Protein AF-A0A453FTA5-F1 (afdb_monomer_lite)

Foldseek 3Di:
DDDDDDDDDDDDDDDDDDDDDDDDDDDDDDDDDDDDDDDDDDDDDDDDDDDDDDDDDDDDDDDDDDDDDDDPPPVPPPDPPPPDPPDDPDVVNLVVCLVPPPNNVVSSCVVCVCVVCVPPDDDADDDLADQVVLPQADPQLNDDADFPDWDDADQKIWTAGPQQWIWIAGNVVRDTPDIPPPHNQKHWDDWDQDPVQQWIKTWIAGVVVVSPDIDIDIGHDD

Sequence (222 aa):
KPPNNLGFQDSHSVIPRGAPPPARLNPNPLPPSPPARCPPAPRRDATPRRRRGARTGGGGGWIEMEARPRPSGVRRVTAKKRPRPDASSNSARKLQRREIAAFPERTFAASTTRERFRNIQLQEEFDTYDPKENSSLLPYLRKRSEIIEIVGARDIIFALSQLGVCAAFSRVTNQRICFLNGSPDEVIRSLFYNKNNDSLITVSVYGSENFSALRCRTTRIE

Secondary structure (DSSP, 8-state):
--------------PPP-PPPPP-PPP-PPPPPPPPPPPPPPPPPPPPP-PPP--------------PPPP----------PPP--TT--HHHHHHHHHH-SSHHHHHHHHHHHHHTTT-----------TTGGGSS-TTTTS---EEEEEEETTEEEEEETTS-EEEEETTT-SEEEE--SSTTEEEEEEEEETTTTEEEEEEEEGGGTT-SEEEEEEE--

Structure (mmCIF, N/CA/C/O backbone):
data_AF-A0A453FTA5-F1
#
_entry.id   AF-A0A453FTA5-F1
#
loop_
_atom_site.group_PDB
_atom_site.id
_atom_site.type_symbol
_atom_site.label_atom_id
_atom_site.label_alt_id
_atom_site.label_comp_id
_atom_site.label_asym_id
_atom_site.label_entity_id
_atom_site.label_seq_id
_atom_site.pdbx_PDB_ins_code
_atom_site.Cartn_x
_atom_site.Cartn_y
_atom_site.Cartn_z
_atom_site.occupancy
_atom_site.B_iso_or_equiv
_atom_site.auth_seq_id
_atom_site.auth_comp_id
_atom_site.auth_asym_id
_atom_site.auth_atom_id
_atom_site.pdbx_PDB_model_num
ATOM 1 N N . LYS A 1 1 ? 31.820 -42.405 67.550 1.00 31.56 1 LYS A N 1
ATOM 2 C CA . LYS A 1 1 ? 33.221 -42.756 67.199 1.00 31.56 1 LYS A CA 1
ATOM 3 C C . LYS A 1 1 ? 33.349 -42.700 65.680 1.00 31.56 1 LYS A C 1
ATOM 5 O O . LYS A 1 1 ? 32.583 -43.423 65.062 1.00 31.56 1 LYS A O 1
ATOM 10 N N . PRO A 1 2 ? 34.319 -41.992 65.088 1.00 53.00 2 PRO A N 1
ATOM 11 C CA . PRO A 1 2 ? 35.040 -40.800 65.532 1.00 53.00 2 PRO A CA 1
ATOM 12 C C . PRO A 1 2 ? 34.836 -39.691 64.434 1.00 53.00 2 PRO A C 1
ATOM 14 O O . PRO A 1 2 ? 33.751 -39.703 63.853 1.00 53.00 2 PRO A O 1
ATOM 17 N N . PRO A 1 3 ? 35.710 -38.682 64.214 1.00 58.84 3 PRO A N 1
ATOM 18 C CA . PRO A 1 3 ? 35.280 -37.282 64.161 1.00 58.84 3 PRO A CA 1
ATOM 19 C C . PRO A 1 3 ? 35.845 -36.499 62.947 1.00 58.84 3 PRO A C 1
ATOM 21 O O . PRO A 1 3 ? 36.438 -37.072 62.041 1.00 58.84 3 PRO A O 1
ATOM 24 N N . ASN A 1 4 ? 35.629 -35.181 62.968 1.00 42.34 4 ASN A N 1
ATOM 25 C CA . ASN A 1 4 ? 36.544 -34.088 62.616 1.00 42.34 4 ASN A CA 1
ATOM 26 C C . ASN A 1 4 ? 37.784 -34.372 61.736 1.00 42.34 4 ASN A C 1
ATOM 28 O O . ASN A 1 4 ? 38.599 -35.235 62.048 1.00 42.34 4 ASN A O 1
ATOM 32 N N . ASN A 1 5 ? 38.041 -33.408 60.842 1.00 42.00 5 ASN A N 1
ATOM 33 C CA . ASN A 1 5 ? 39.153 -32.440 60.915 1.00 42.00 5 ASN A CA 1
ATOM 34 C C . ASN A 1 5 ? 40.075 -32.343 59.683 1.00 42.00 5 ASN A C 1
ATOM 36 O O . ASN A 1 5 ? 40.633 -33.329 59.223 1.00 42.00 5 ASN A O 1
ATOM 40 N N . LEU A 1 6 ? 40.355 -31.070 59.362 1.00 40.53 6 LEU A N 1
ATOM 41 C CA . LEU A 1 6 ? 41.651 -30.488 58.973 1.00 40.53 6 LEU A CA 1
ATOM 42 C C . LEU A 1 6 ? 42.167 -30.650 57.533 1.00 40.53 6 LEU A C 1
ATOM 44 O O . LEU A 1 6 ? 42.241 -31.737 56.977 1.00 40.53 6 LEU A O 1
ATOM 48 N N . GLY A 1 7 ? 42.660 -29.519 57.011 1.00 35.81 7 GLY A N 1
ATOM 49 C CA . GLY A 1 7 ? 43.585 -29.432 55.875 1.00 35.81 7 GLY A CA 1
ATOM 50 C C . GLY A 1 7 ? 43.391 -28.147 55.062 1.00 35.81 7 GLY A C 1
ATOM 51 O O . GLY A 1 7 ? 42.583 -28.155 54.148 1.00 35.81 7 GLY A O 1
ATOM 52 N N . PHE A 1 8 ? 43.929 -27.004 55.518 1.00 39.69 8 PHE A N 1
ATOM 53 C CA . PHE A 1 8 ? 45.107 -26.306 54.934 1.00 39.69 8 PHE A CA 1
ATOM 54 C C . PHE A 1 8 ? 44.809 -25.592 53.586 1.00 39.69 8 PHE A C 1
ATOM 56 O O . PHE A 1 8 ? 44.408 -26.241 52.630 1.00 39.69 8 PHE A O 1
ATOM 63 N N . GLN A 1 9 ? 44.798 -24.246 53.484 1.00 39.62 9 GLN A N 1
ATOM 64 C CA . GLN A 1 9 ? 45.962 -23.323 53.355 1.00 39.62 9 GLN A CA 1
ATOM 65 C C . GLN A 1 9 ? 46.990 -23.856 52.323 1.00 39.62 9 GLN A C 1
ATOM 67 O O . GLN A 1 9 ? 47.456 -24.974 52.474 1.00 39.62 9 GLN A O 1
ATOM 72 N N . ASP A 1 10 ? 47.363 -23.198 51.219 1.00 36.88 10 ASP A N 1
ATOM 73 C CA . ASP A 1 10 ? 47.608 -21.772 51.010 1.00 36.88 10 ASP A CA 1
ATOM 74 C C . ASP A 1 10 ? 47.605 -21.348 49.527 1.00 36.88 10 ASP A C 1
ATOM 76 O O . ASP A 1 10 ? 47.784 -22.125 48.591 1.00 36.88 10 ASP A O 1
ATOM 80 N N . SER A 1 11 ? 47.453 -20.036 49.383 1.00 45.84 11 SER A N 1
ATOM 81 C CA . SER A 1 11 ? 47.756 -19.145 48.265 1.00 45.84 11 SER A CA 1
ATOM 82 C C . SER A 1 11 ? 49.067 -19.394 47.510 1.00 45.84 11 SER A C 1
ATOM 84 O O . SER A 1 11 ? 50.113 -19.469 48.138 1.00 45.84 11 SER A O 1
ATOM 86 N N . HIS A 1 12 ? 49.035 -19.268 46.176 1.00 41.69 12 HIS A N 1
ATOM 87 C CA . HIS A 1 12 ? 50.057 -18.531 45.419 1.00 41.69 12 HIS A CA 1
ATOM 88 C C . HIS A 1 12 ? 49.464 -17.910 44.146 1.00 41.69 12 HIS A C 1
ATOM 90 O O . HIS A 1 12 ? 48.909 -18.578 43.277 1.00 41.69 12 HIS A O 1
ATOM 96 N N . SER A 1 13 ? 49.597 -16.590 44.069 1.00 40.88 13 SER A N 1
ATOM 97 C CA . SER A 1 13 ? 49.315 -15.726 42.933 1.00 40.88 13 SER A CA 1
ATOM 98 C C . SER A 1 13 ? 50.386 -15.882 41.849 1.00 40.88 13 SER A C 1
ATOM 100 O O . SER A 1 13 ? 51.580 -15.775 42.118 1.00 40.88 13 SER A O 1
ATOM 102 N N . VAL A 1 14 ? 49.958 -16.067 40.598 1.00 48.03 14 VAL A N 1
ATOM 103 C CA . VAL A 1 14 ? 50.817 -15.929 39.415 1.00 48.03 14 VAL A CA 1
ATOM 104 C C . VAL A 1 14 ? 50.166 -14.933 38.461 1.00 48.03 14 VAL A C 1
ATOM 106 O O . VAL A 1 14 ? 49.062 -15.137 37.964 1.00 48.03 14 VAL A O 1
ATOM 109 N N . ILE A 1 15 ? 50.873 -13.826 38.253 1.00 50.88 15 ILE A N 1
ATOM 110 C CA . ILE A 1 15 ? 50.557 -12.727 37.339 1.00 50.88 15 ILE A CA 1
ATOM 111 C C . ILE A 1 15 ? 50.928 -13.158 35.909 1.00 50.88 15 ILE A C 1
ATOM 113 O O . ILE A 1 15 ? 52.103 -13.460 35.679 1.00 50.88 15 ILE A O 1
ATOM 117 N N . PRO A 1 16 ? 50.022 -13.123 34.915 1.00 54.31 16 PRO A N 1
ATOM 118 C CA . PRO A 1 16 ? 50.420 -13.183 33.518 1.00 54.31 16 PRO A CA 1
ATOM 119 C C . PRO A 1 16 ? 50.773 -11.785 32.996 1.00 54.31 16 PRO A C 1
ATOM 121 O O . PRO A 1 16 ? 50.033 -10.813 33.151 1.00 54.31 16 PRO A O 1
ATOM 124 N N . ARG A 1 17 ? 51.946 -11.711 32.370 1.00 46.31 17 ARG A N 1
ATOM 125 C CA . ARG A 1 17 ? 52.522 -10.539 31.709 1.00 46.31 17 ARG A CA 1
ATOM 126 C C . ARG A 1 17 ? 51.803 -10.225 30.390 1.00 46.31 17 ARG A C 1
ATOM 128 O O . ARG A 1 17 ? 51.553 -11.128 29.604 1.00 46.31 17 ARG A O 1
ATOM 135 N N . GLY A 1 18 ? 51.650 -8.928 30.109 1.00 40.22 18 GLY A N 1
ATOM 136 C CA . GLY A 1 18 ? 51.836 -8.357 28.768 1.00 40.22 18 GLY A CA 1
ATOM 137 C C . GLY A 1 18 ? 50.639 -8.374 27.815 1.00 40.22 18 GLY A C 1
ATOM 138 O O . GLY A 1 18 ? 50.582 -9.202 26.913 1.00 40.22 18 GLY A O 1
ATOM 139 N N . ALA A 1 19 ? 49.755 -7.381 27.930 1.00 51.56 19 ALA A N 1
ATOM 140 C CA . ALA A 1 19 ? 48.874 -6.973 26.833 1.00 51.56 19 ALA A CA 1
ATOM 141 C C . ALA A 1 19 ? 49.579 -5.909 25.956 1.00 51.56 19 ALA A C 1
ATOM 143 O O . ALA A 1 19 ? 50.220 -5.011 26.512 1.00 51.56 19 ALA A O 1
ATOM 144 N N . PRO A 1 20 ? 49.492 -5.974 24.613 1.00 64.31 20 PRO A N 1
ATOM 145 C CA . PRO A 1 20 ? 50.058 -4.957 23.727 1.00 64.31 20 PRO A CA 1
ATOM 146 C C . PRO A 1 20 ? 49.218 -3.660 23.737 1.00 64.31 20 PRO A C 1
ATOM 148 O O . PRO A 1 20 ? 48.011 -3.712 23.986 1.00 64.31 20 PRO A O 1
ATOM 151 N N . PRO A 1 21 ? 49.824 -2.485 23.470 1.00 62.97 21 PRO A N 1
ATOM 152 C CA . PRO A 1 21 ? 49.125 -1.202 23.525 1.00 62.97 21 PRO A CA 1
ATOM 153 C C . PRO A 1 21 ? 48.152 -1.007 22.345 1.00 62.97 21 PRO A C 1
ATOM 155 O O . PRO A 1 21 ? 48.381 -1.543 21.257 1.00 62.97 21 PRO A O 1
ATOM 158 N N . PRO A 1 22 ? 47.082 -0.207 22.520 1.00 52.41 22 PRO A N 1
ATOM 159 C CA . PRO A 1 22 ? 46.084 0.023 21.482 1.00 52.41 22 PRO A CA 1
ATOM 160 C C . PRO A 1 22 ? 46.618 0.903 20.342 1.00 52.41 22 PRO A C 1
ATOM 162 O O . PRO A 1 22 ? 47.290 1.916 20.559 1.00 52.41 22 PRO A O 1
ATOM 165 N N . ALA A 1 23 ? 46.268 0.525 19.111 1.00 51.06 23 ALA A N 1
ATOM 166 C CA . ALA A 1 23 ? 46.543 1.286 17.900 1.00 51.06 23 ALA A CA 1
ATOM 167 C C . ALA A 1 23 ? 45.842 2.657 17.938 1.00 51.06 23 ALA A C 1
ATOM 169 O O . ALA A 1 23 ? 44.637 2.756 18.173 1.00 51.06 23 ALA A O 1
ATOM 170 N N . ARG A 1 24 ? 46.607 3.725 17.688 1.00 45.19 24 ARG A N 1
ATOM 171 C CA . ARG A 1 24 ? 46.093 5.093 17.545 1.00 45.19 24 ARG A CA 1
ATOM 172 C C . ARG A 1 24 ? 45.261 5.199 16.262 1.00 45.19 24 ARG A C 1
ATOM 174 O O . ARG A 1 24 ? 45.802 5.085 15.166 1.00 45.19 24 ARG A O 1
ATOM 181 N N . LEU A 1 25 ? 43.960 5.443 16.403 1.00 50.03 25 LEU A N 1
ATOM 182 C CA . LEU A 1 25 ? 43.071 5.822 15.305 1.00 50.03 25 LEU A CA 1
ATOM 183 C C . LEU A 1 25 ? 43.349 7.275 14.894 1.00 50.03 25 LEU A C 1
ATOM 185 O O . LEU A 1 25 ? 43.285 8.191 15.711 1.00 50.03 25 LEU A O 1
ATOM 189 N N . ASN A 1 26 ? 43.676 7.461 13.619 1.00 53.19 26 ASN A N 1
ATOM 190 C CA . ASN A 1 26 ? 43.887 8.751 12.970 1.00 53.19 26 ASN A CA 1
ATOM 191 C C . ASN A 1 26 ? 42.512 9.381 12.652 1.00 53.19 26 ASN A C 1
ATOM 193 O O . ASN A 1 26 ? 41.696 8.697 12.025 1.00 53.19 26 ASN A O 1
ATOM 197 N N . PRO A 1 27 ? 42.201 10.627 13.051 1.00 53.47 27 PRO A N 1
ATOM 198 C CA . PRO A 1 27 ? 40.913 11.230 12.738 1.00 53.47 27 PRO A CA 1
ATOM 199 C C . PRO A 1 27 ? 40.962 11.967 11.388 1.00 53.47 27 PRO A C 1
ATOM 201 O O . PRO A 1 27 ? 41.889 12.727 11.122 1.00 53.47 27 PRO A O 1
ATOM 204 N N . ASN A 1 28 ? 39.892 11.793 10.605 1.00 51.97 28 ASN A N 1
ATOM 205 C CA . ASN A 1 28 ? 39.453 12.583 9.439 1.00 51.97 28 ASN A CA 1
ATOM 206 C C . ASN A 1 28 ? 39.942 12.153 8.038 1.00 51.97 28 ASN A C 1
ATOM 208 O O . ASN A 1 28 ? 41.012 12.564 7.592 1.00 51.97 28 ASN A O 1
ATOM 212 N N . PRO A 1 29 ? 39.098 11.446 7.259 1.00 53.50 29 PRO A N 1
ATOM 213 C CA . PRO A 1 29 ? 39.153 11.492 5.804 1.00 53.50 29 PRO A CA 1
ATOM 214 C C . PRO A 1 29 ? 38.506 12.789 5.278 1.00 53.50 29 PRO A C 1
ATOM 216 O O . PRO A 1 29 ? 37.455 13.219 5.755 1.00 53.50 29 PRO A O 1
ATOM 219 N N . LEU A 1 30 ? 39.154 13.418 4.294 1.00 61.94 30 LEU A N 1
ATOM 220 C CA . LEU A 1 30 ? 38.681 14.613 3.582 1.00 61.94 30 LEU A CA 1
ATOM 221 C C . LEU A 1 30 ? 37.308 14.379 2.909 1.00 61.94 30 LEU A C 1
ATOM 223 O O . LEU A 1 30 ? 37.046 13.269 2.440 1.00 61.94 30 LEU A O 1
ATOM 227 N N . PRO A 1 31 ? 36.440 15.405 2.804 1.00 64.12 31 PRO A N 1
ATOM 228 C CA . PRO A 1 31 ? 35.154 15.271 2.127 1.00 64.12 31 PRO A CA 1
ATOM 229 C C . PRO A 1 31 ? 35.325 15.117 0.601 1.00 64.12 31 PRO A C 1
ATOM 231 O O . PRO A 1 31 ? 36.212 15.748 0.019 1.00 64.12 31 PRO A O 1
ATOM 234 N N . PRO A 1 32 ? 34.470 14.324 -0.075 1.00 58.47 32 PRO A N 1
ATOM 235 C CA . PRO A 1 32 ? 34.500 14.197 -1.527 1.00 58.47 32 PRO A CA 1
ATOM 236 C C . PRO A 1 32 ? 34.004 15.477 -2.213 1.00 58.47 32 PRO A C 1
ATOM 238 O O . PRO A 1 32 ? 33.072 16.142 -1.756 1.00 58.47 32 PRO A O 1
ATOM 241 N N . SER A 1 33 ? 34.633 15.808 -3.338 1.00 60.97 33 SER A N 1
ATOM 242 C CA . SER A 1 33 ? 34.299 16.943 -4.198 1.00 60.97 33 SER A CA 1
ATOM 243 C C . SER A 1 33 ? 32.897 16.811 -4.829 1.00 60.97 33 SER A C 1
ATOM 245 O O . SER A 1 33 ? 32.454 15.702 -5.136 1.00 60.97 33 SER A O 1
ATOM 247 N N . PRO A 1 34 ? 32.174 17.930 -5.043 1.00 60.97 34 PRO A N 1
ATOM 248 C CA . PRO A 1 34 ? 30.823 17.901 -5.597 1.00 60.97 34 PRO A CA 1
ATOM 249 C C . PRO A 1 34 ? 30.816 17.526 -7.092 1.00 60.97 34 PRO A C 1
ATOM 251 O O . PRO A 1 34 ? 31.725 17.919 -7.827 1.00 60.97 34 PRO A O 1
ATOM 254 N N . PRO A 1 35 ? 29.778 16.816 -7.579 1.00 52.78 35 PRO A N 1
ATOM 255 C CA . PRO A 1 35 ? 29.662 16.463 -8.990 1.00 52.78 35 PRO A CA 1
ATOM 256 C C . PRO A 1 35 ? 29.377 17.690 -9.869 1.00 52.78 35 PRO A C 1
ATOM 258 O O . PRO A 1 35 ? 28.653 18.614 -9.487 1.00 52.78 35 PRO A O 1
ATOM 261 N N . ALA A 1 36 ? 29.946 17.671 -11.076 1.00 51.88 36 ALA A N 1
ATOM 262 C CA . ALA A 1 36 ? 29.806 18.714 -12.085 1.00 51.88 36 ALA A CA 1
ATOM 263 C C . ALA A 1 36 ? 28.332 18.975 -12.459 1.00 51.88 36 ALA A C 1
ATOM 265 O O . ALA A 1 36 ? 27.538 18.052 -12.647 1.00 51.88 36 ALA A O 1
ATOM 266 N N . ARG A 1 37 ? 27.970 20.259 -12.589 1.00 47.34 37 ARG A N 1
ATOM 267 C CA . ARG A 1 37 ? 26.637 20.709 -13.019 1.00 47.34 37 ARG A CA 1
ATOM 268 C C . ARG A 1 37 ? 26.315 20.191 -14.424 1.00 47.34 37 ARG A C 1
ATOM 270 O O . ARG A 1 37 ? 27.067 20.434 -15.361 1.00 47.34 37 ARG A O 1
ATOM 277 N N . CYS A 1 38 ? 25.153 19.555 -14.573 1.00 39.50 38 CYS A N 1
ATOM 278 C CA . CYS A 1 38 ? 24.580 19.240 -15.881 1.00 39.50 38 CYS A CA 1
ATOM 279 C C . CYS A 1 38 ? 24.182 20.528 -16.635 1.00 39.50 38 CYS A C 1
ATOM 281 O O . CYS A 1 38 ? 23.645 21.450 -16.011 1.00 39.50 38 CYS A O 1
ATOM 283 N N . PRO A 1 39 ? 24.390 20.600 -17.963 1.00 52.41 39 PRO A N 1
ATOM 284 C CA . PRO A 1 39 ? 23.917 21.715 -18.776 1.00 52.41 39 PRO A CA 1
ATOM 285 C C . PRO A 1 39 ? 22.387 21.660 -18.982 1.00 52.41 39 PRO A C 1
ATOM 287 O O . PRO A 1 39 ? 21.799 20.575 -18.970 1.00 52.41 39 PRO A O 1
ATOM 290 N N . PRO A 1 40 ? 21.713 22.811 -19.172 1.00 47.47 40 PRO A N 1
ATOM 291 C CA . PRO A 1 40 ? 20.266 22.858 -19.364 1.00 47.47 40 PRO A CA 1
ATOM 292 C C . PRO A 1 40 ? 19.839 22.333 -20.745 1.00 47.47 40 PRO A C 1
ATOM 294 O O . PRO A 1 40 ? 20.477 22.603 -21.760 1.00 47.47 40 PRO A O 1
ATOM 297 N N . ALA A 1 41 ? 18.716 21.609 -20.771 1.00 43.06 41 ALA A N 1
ATOM 298 C CA . ALA A 1 41 ? 18.121 21.035 -21.977 1.00 43.06 41 ALA A CA 1
ATOM 299 C C . ALA A 1 41 ? 17.532 22.106 -22.928 1.00 43.06 41 ALA A C 1
ATOM 301 O O . ALA A 1 41 ? 17.009 23.125 -22.460 1.00 43.06 41 ALA A O 1
ATOM 302 N N . PRO A 1 42 ? 17.550 21.876 -24.257 1.00 44.06 42 PRO A N 1
ATOM 303 C CA . PRO A 1 42 ? 17.030 22.825 -25.235 1.00 44.06 42 PRO A CA 1
ATOM 304 C C . PRO A 1 42 ? 15.494 22.854 -25.254 1.00 44.06 42 PRO A C 1
ATOM 306 O O . PRO A 1 42 ? 14.812 21.836 -25.104 1.00 44.06 42 PRO A O 1
ATOM 309 N N . ARG A 1 43 ? 14.945 24.059 -25.444 1.00 43.22 43 ARG A N 1
ATOM 310 C CA . ARG A 1 43 ? 13.504 24.331 -25.530 1.00 43.22 43 ARG A CA 1
ATOM 311 C C . ARG A 1 43 ? 12.913 23.694 -26.793 1.00 43.22 43 ARG A C 1
ATOM 313 O O . ARG A 1 43 ? 13.441 23.878 -27.881 1.00 43.22 43 ARG A O 1
ATOM 320 N N . ARG A 1 44 ? 11.800 22.967 -26.641 1.00 40.50 44 ARG A N 1
ATOM 321 C CA . ARG A 1 44 ? 11.023 22.402 -27.757 1.00 40.50 44 ARG A CA 1
ATOM 322 C C . ARG A 1 44 ? 10.21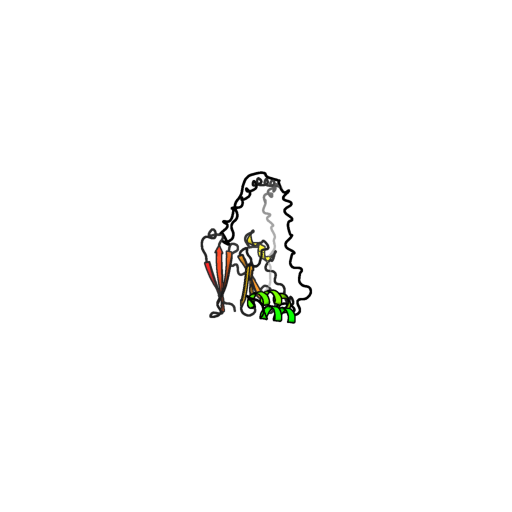1 23.496 -28.452 1.00 40.50 44 ARG A C 1
ATOM 324 O O . ARG A 1 44 ? 9.325 24.085 -27.832 1.00 40.50 44 ARG A O 1
ATOM 331 N N . ASP A 1 45 ? 10.486 23.702 -29.735 1.00 34.56 45 ASP A N 1
ATOM 332 C CA . ASP A 1 45 ? 9.673 24.513 -30.638 1.00 34.56 45 ASP A CA 1
ATOM 333 C C . ASP A 1 45 ? 8.297 23.881 -30.889 1.00 34.56 45 ASP A C 1
ATOM 335 O O . ASP A 1 45 ? 8.140 22.665 -31.031 1.00 34.56 45 ASP A O 1
ATOM 339 N N . ALA A 1 46 ? 7.277 24.736 -30.921 1.00 38.28 46 ALA A N 1
ATOM 340 C CA . ALA A 1 46 ? 5.886 24.366 -31.133 1.00 38.28 46 ALA A CA 1
ATOM 341 C C . ALA A 1 46 ? 5.589 24.127 -32.625 1.00 38.28 46 ALA A C 1
ATOM 343 O O . ALA A 1 46 ? 5.837 24.982 -33.472 1.00 38.28 46 ALA A O 1
ATOM 344 N N . THR A 1 47 ? 4.982 22.983 -32.941 1.00 39.97 47 THR A N 1
ATOM 345 C CA . THR A 1 47 ? 4.477 22.637 -34.278 1.00 39.97 47 THR A CA 1
ATOM 346 C C . THR A 1 47 ? 3.147 23.346 -34.599 1.00 39.97 47 THR A C 1
ATOM 348 O O . THR A 1 47 ? 2.286 23.471 -33.721 1.00 39.97 47 THR A O 1
ATOM 351 N N . PRO A 1 48 ? 2.900 23.786 -35.853 1.00 38.09 48 PRO A N 1
ATOM 352 C CA . PRO A 1 48 ? 1.648 24.440 -36.217 1.00 38.09 48 PRO A CA 1
ATOM 353 C C . PRO A 1 48 ? 0.562 23.422 -36.601 1.00 38.09 48 PRO A C 1
ATOM 355 O O . PRO A 1 48 ? 0.748 22.530 -37.429 1.00 38.09 48 PRO A O 1
ATOM 358 N N . ARG A 1 49 ? -0.626 23.586 -36.009 1.00 35.03 49 ARG A N 1
ATOM 359 C CA . ARG A 1 49 ? -1.833 22.793 -36.287 1.00 35.03 49 ARG A CA 1
ATOM 360 C C . ARG A 1 49 ? -2.525 23.269 -37.575 1.00 35.03 49 ARG A C 1
ATOM 362 O O . ARG A 1 49 ? -2.951 24.419 -37.668 1.00 35.03 49 ARG A O 1
ATOM 369 N N . ARG A 1 50 ? -2.705 22.336 -38.518 1.00 34.47 50 ARG A N 1
ATOM 370 C CA . ARG A 1 50 ? -3.587 22.389 -39.704 1.00 34.47 50 ARG A CA 1
ATOM 371 C C . ARG A 1 50 ? -4.949 23.044 -39.405 1.00 34.47 50 ARG A C 1
ATOM 373 O O . ARG A 1 50 ? -5.681 22.565 -38.538 1.00 34.47 50 ARG A O 1
ATOM 380 N N . ARG A 1 51 ? -5.344 24.053 -40.193 1.00 33.78 51 ARG A N 1
ATOM 381 C CA . ARG A 1 51 ? -6.736 24.535 -40.286 1.00 33.78 51 ARG A CA 1
ATOM 382 C C . ARG A 1 51 ? -7.477 23.785 -41.399 1.00 33.78 51 ARG A C 1
ATOM 384 O O . ARG A 1 51 ? -7.027 23.792 -42.540 1.00 33.78 51 ARG A O 1
ATOM 391 N N . ARG A 1 52 ? -8.612 23.159 -41.063 1.00 32.97 52 ARG A N 1
ATOM 392 C CA . ARG A 1 52 ? -9.647 22.743 -42.028 1.00 32.97 52 ARG A CA 1
ATOM 393 C C . ARG A 1 52 ? -10.583 23.924 -42.282 1.00 32.97 52 ARG A C 1
ATOM 395 O O . ARG A 1 52 ? -10.870 24.681 -41.356 1.00 32.97 52 ARG A O 1
ATOM 402 N N . GLY A 1 53 ? -10.992 24.074 -43.538 1.00 31.92 53 GLY A N 1
ATOM 403 C CA . GLY A 1 53 ? -11.816 25.173 -44.028 1.00 31.92 53 GLY A CA 1
ATOM 404 C C . GLY A 1 53 ? -13.283 25.110 -43.607 1.00 31.92 53 GLY A C 1
ATOM 405 O O . GLY A 1 53 ? -13.784 24.077 -43.167 1.00 31.92 53 GLY A O 1
ATOM 406 N N . ALA A 1 54 ? -13.959 26.237 -43.808 1.00 32.31 54 ALA A N 1
ATOM 407 C CA . ALA A 1 54 ? -15.408 26.339 -43.856 1.00 32.31 54 ALA A CA 1
ATOM 408 C C . ALA A 1 54 ? -15.781 27.273 -45.016 1.00 32.31 54 ALA A C 1
ATOM 410 O O . ALA A 1 54 ? -15.241 28.372 -45.139 1.00 32.31 54 ALA A O 1
ATOM 411 N N . ARG A 1 55 ? -16.661 26.765 -45.881 1.00 33.69 55 ARG A N 1
ATOM 412 C CA . ARG A 1 55 ? -17.341 27.461 -46.977 1.00 33.69 55 ARG A CA 1
ATOM 413 C C . ARG A 1 55 ? -18.405 28.407 -46.419 1.00 33.69 55 ARG A C 1
ATOM 415 O O . ARG A 1 55 ? -19.163 27.975 -45.560 1.00 33.69 55 ARG A O 1
ATOM 422 N N . THR A 1 56 ? -18.567 29.567 -47.048 1.00 36.09 56 THR A N 1
ATOM 423 C CA . THR A 1 56 ? -19.867 30.201 -47.342 1.00 36.09 56 THR A CA 1
ATOM 424 C C . THR A 1 56 ? -19.694 31.056 -48.595 1.00 36.09 56 THR A C 1
ATOM 426 O O . THR A 1 56 ? -18.718 31.797 -48.693 1.00 36.09 56 THR A O 1
ATOM 429 N N . GLY A 1 57 ? -20.586 30.886 -49.570 1.00 30.11 57 GLY A N 1
ATOM 430 C CA . GLY A 1 57 ? -20.568 31.602 -50.845 1.00 30.11 57 GLY A CA 1
ATOM 431 C C . GLY A 1 57 ? -21.491 32.821 -50.883 1.00 30.11 57 GLY A C 1
ATOM 432 O O . GLY A 1 57 ? -22.248 33.056 -49.945 1.00 30.11 57 GLY A O 1
ATOM 433 N N . GLY A 1 58 ? -21.454 33.508 -52.029 1.00 29.70 58 GLY A N 1
ATOM 434 C CA . GLY A 1 58 ? -22.554 34.316 -52.564 1.00 29.70 58 GLY A CA 1
ATOM 435 C C . GLY A 1 58 ? -22.262 35.811 -52.747 1.00 29.70 58 GLY A C 1
ATOM 436 O O . GLY A 1 58 ? -22.107 36.522 -51.763 1.00 29.70 58 GLY A O 1
ATOM 437 N N . GLY A 1 59 ? -22.302 36.276 -54.005 1.00 30.91 59 GLY A N 1
ATOM 438 C CA . GLY A 1 59 ? -22.591 37.673 -54.380 1.00 30.91 59 GLY A CA 1
ATOM 439 C C . GLY A 1 59 ? -21.447 38.426 -55.068 1.00 30.91 59 GLY A C 1
ATOM 440 O O . GLY A 1 59 ? -20.406 38.630 -54.461 1.00 30.91 59 GLY A O 1
ATOM 441 N N . GLY A 1 60 ? -21.643 38.816 -56.334 1.00 29.86 60 GLY A N 1
ATOM 442 C CA . GLY A 1 60 ? -20.633 39.400 -57.230 1.00 29.86 60 GLY A CA 1
ATOM 443 C C . GLY A 1 60 ? -20.532 40.933 -57.243 1.00 29.86 60 GLY A C 1
ATOM 444 O O . GLY A 1 60 ? -21.303 41.627 -56.587 1.00 29.86 60 GLY A O 1
ATOM 445 N N . GLY A 1 61 ? -19.582 41.434 -58.043 1.00 28.66 61 GLY A N 1
ATOM 446 C CA . GLY A 1 61 ? -19.355 42.855 -58.343 1.00 28.66 61 GLY A CA 1
ATOM 447 C C . GLY A 1 61 ? -17.877 43.142 -58.641 1.00 28.66 61 GLY A C 1
ATOM 448 O O . GLY A 1 61 ? -17.039 42.983 -57.762 1.00 28.66 61 GLY A O 1
ATOM 449 N N . TRP A 1 62 ? -17.558 43.509 -59.885 1.00 29.55 62 TRP A N 1
ATOM 450 C CA . TRP A 1 62 ? -16.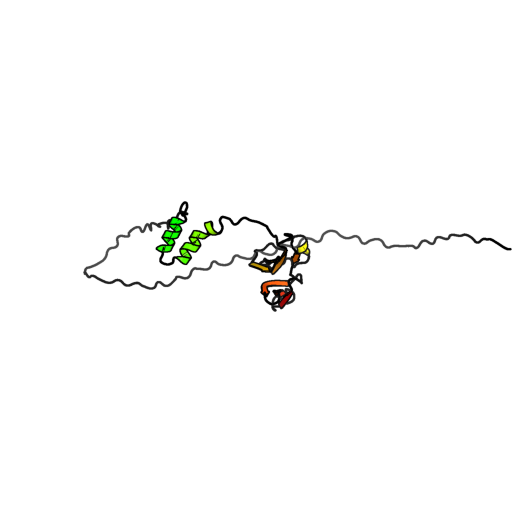209 43.818 -60.385 1.00 29.55 62 TRP A CA 1
ATOM 451 C C . TRP A 1 62 ? -15.780 45.262 -60.059 1.00 29.55 62 TRP A C 1
ATOM 453 O O . TRP A 1 62 ? -16.648 46.129 -60.024 1.00 29.55 62 TRP A O 1
ATOM 463 N N . ILE A 1 63 ? -14.457 45.493 -59.928 1.00 33.69 63 ILE A N 1
ATOM 464 C CA . ILE A 1 63 ? -13.629 46.604 -60.486 1.00 33.69 63 ILE A CA 1
ATOM 465 C C . ILE A 1 63 ? -12.439 46.985 -59.558 1.00 33.69 63 ILE A C 1
ATOM 467 O O . ILE A 1 63 ? -12.624 47.488 -58.457 1.00 33.69 63 ILE A O 1
ATOM 471 N N . GLU A 1 64 ? -11.232 46.733 -60.091 1.00 30.64 64 GLU A N 1
ATOM 472 C CA . GLU A 1 64 ? -10.017 47.586 -60.140 1.00 30.64 64 GLU A CA 1
ATOM 473 C C . GLU A 1 64 ? -9.152 47.930 -58.897 1.00 30.64 64 GLU A C 1
ATOM 475 O O . GLU A 1 64 ? -9.472 47.678 -57.742 1.00 30.64 64 GLU A O 1
ATOM 480 N N . MET A 1 65 ? -7.943 48.385 -59.244 1.00 31.06 65 MET A N 1
ATOM 481 C CA . MET A 1 65 ? -6.618 48.277 -58.636 1.00 31.06 65 MET A CA 1
ATOM 482 C C . MET A 1 65 ? -6.338 49.083 -57.354 1.00 31.06 65 MET A C 1
ATOM 484 O O . MET A 1 65 ? -6.786 50.205 -57.166 1.00 31.06 65 MET A O 1
ATOM 488 N N . GLU A 1 66 ? -5.459 48.484 -56.543 1.00 32.62 66 GLU A N 1
ATOM 489 C CA . GLU A 1 66 ? -4.282 49.071 -55.880 1.00 32.62 66 GLU A CA 1
ATOM 490 C C . GLU A 1 66 ? -4.365 50.475 -55.247 1.00 32.62 66 GLU A C 1
ATOM 492 O O . GLU A 1 66 ? -4.214 51.493 -55.903 1.00 32.62 66 GLU A O 1
ATOM 497 N N . ALA A 1 67 ? -4.403 50.508 -53.911 1.00 29.70 67 ALA A N 1
ATOM 498 C CA . ALA A 1 67 ? -3.407 51.189 -53.073 1.00 29.70 67 ALA A CA 1
ATOM 499 C C . ALA A 1 67 ? -3.694 50.863 -51.600 1.00 29.70 67 ALA A C 1
ATOM 501 O O . ALA A 1 67 ? -4.817 50.980 -51.119 1.00 29.70 67 ALA A O 1
ATOM 502 N N . ARG A 1 68 ? -2.673 50.421 -50.864 1.00 43.88 68 ARG A N 1
ATOM 503 C CA . ARG A 1 68 ? -2.763 50.076 -49.438 1.00 43.88 68 ARG A CA 1
ATOM 504 C C . ARG A 1 68 ? -2.862 51.338 -48.569 1.00 43.88 68 ARG A C 1
ATOM 506 O O . ARG A 1 68 ? -1.905 52.108 -48.562 1.00 43.88 68 ARG A O 1
ATOM 513 N N . PRO A 1 69 ? -3.837 51.437 -47.651 1.00 37.88 69 PRO A N 1
ATOM 514 C CA . PRO A 1 69 ? -3.642 52.115 -46.380 1.00 37.88 69 PRO A CA 1
ATOM 515 C C . PRO A 1 69 ? -3.411 51.043 -45.310 1.00 37.88 69 PRO A C 1
ATOM 517 O O . PRO A 1 69 ? -4.262 50.190 -45.067 1.00 37.88 69 PRO A O 1
ATOM 520 N N . ARG A 1 70 ? -2.235 51.044 -44.674 1.00 47.97 70 ARG A N 1
ATOM 521 C CA . ARG A 1 70 ? -1.957 50.192 -43.506 1.00 47.97 70 ARG A CA 1
ATOM 522 C C . ARG A 1 70 ? -2.967 50.520 -42.394 1.00 47.97 70 ARG A C 1
ATOM 524 O O . ARG A 1 70 ? -2.909 51.640 -41.889 1.00 47.97 70 ARG A O 1
ATOM 531 N N . PRO A 1 71 ? -3.804 49.583 -41.913 1.00 40.47 71 PRO A N 1
ATOM 532 C CA . PRO A 1 71 ? -4.451 49.755 -40.628 1.00 40.47 71 PRO A CA 1
ATOM 533 C C . PRO A 1 71 ? -3.469 49.258 -39.571 1.00 40.47 71 PRO A C 1
ATOM 535 O O . PRO A 1 71 ? -3.050 48.097 -39.575 1.00 40.47 71 PRO A O 1
ATOM 538 N N . SER A 1 72 ? -3.076 50.151 -38.672 1.00 45.72 72 SER A N 1
ATOM 539 C CA . SER A 1 72 ? -2.443 49.821 -37.402 1.00 45.72 72 SER A CA 1
ATOM 540 C C . SER A 1 72 ? -3.265 48.737 -36.696 1.00 45.72 72 SER A C 1
ATOM 542 O O . SER A 1 72 ? -4.319 48.981 -36.112 1.00 45.72 72 SER A O 1
ATOM 544 N N . GLY A 1 73 ? -2.796 47.493 -36.788 1.00 42.75 73 GLY A N 1
ATOM 545 C CA . GLY A 1 73 ? -3.425 46.334 -36.174 1.00 42.75 73 GLY A CA 1
ATOM 546 C C . GLY A 1 73 ? -3.227 46.343 -34.665 1.00 42.75 73 GLY A C 1
ATOM 547 O O . GLY A 1 73 ? -2.485 45.518 -34.136 1.00 42.75 73 GLY A O 1
ATOM 548 N N . VAL A 1 74 ? -3.910 47.241 -33.951 1.00 46.66 74 VAL A N 1
ATOM 549 C CA . VAL A 1 74 ? -4.153 47.060 -32.520 1.00 46.66 74 VAL A CA 1
ATOM 550 C C . VAL A 1 74 ? -5.090 45.866 -32.404 1.00 46.66 74 VAL A C 1
ATOM 552 O O . VAL A 1 74 ? -6.315 45.980 -32.438 1.00 46.66 74 VAL A O 1
ATOM 555 N N . ARG A 1 75 ? -4.503 44.672 -32.317 1.00 48.03 75 ARG A N 1
ATOM 556 C CA . ARG A 1 75 ? -5.209 43.446 -31.970 1.00 48.03 75 ARG A CA 1
ATOM 557 C C . ARG A 1 75 ? -5.691 43.632 -30.536 1.00 48.03 75 ARG A C 1
ATOM 559 O O . ARG A 1 75 ? -4.966 43.330 -29.593 1.00 48.03 75 ARG A O 1
ATOM 566 N N . ARG A 1 76 ? -6.890 44.192 -30.357 1.00 53.03 76 ARG A N 1
ATOM 567 C CA . ARG A 1 76 ? -7.528 44.276 -29.045 1.00 53.03 76 ARG A CA 1
ATOM 568 C C . ARG A 1 76 ? -7.726 42.836 -28.582 1.00 53.03 76 ARG A C 1
ATOM 570 O O . ARG A 1 76 ? -8.612 42.132 -29.060 1.00 53.03 76 ARG A O 1
ATOM 577 N N . VAL A 1 77 ? -6.837 42.373 -27.708 1.00 54.94 77 VAL A N 1
ATOM 578 C CA . VAL A 1 77 ? -6.975 41.087 -27.037 1.00 54.94 77 VAL A CA 1
ATOM 579 C C . VAL A 1 77 ? -8.205 41.228 -26.156 1.00 54.94 77 VAL A C 1
ATOM 581 O O . VAL A 1 77 ? -8.147 41.806 -25.075 1.00 54.94 77 VAL A O 1
ATOM 584 N N . THR A 1 78 ? -9.349 40.737 -26.626 1.00 55.16 78 THR A N 1
ATOM 585 C CA . THR A 1 78 ? -10.473 40.480 -25.734 1.00 55.16 78 THR A CA 1
ATOM 586 C C . THR A 1 78 ? -10.000 39.392 -24.789 1.00 55.16 78 THR A C 1
ATOM 588 O O . THR A 1 78 ? -9.941 38.216 -25.162 1.00 55.16 78 THR A O 1
ATOM 591 N N . ALA A 1 79 ? -9.594 39.786 -23.583 1.00 50.22 79 ALA A N 1
ATOM 592 C CA . ALA A 1 79 ? -9.393 38.844 -22.504 1.00 50.22 79 ALA A CA 1
ATOM 593 C C . ALA A 1 79 ? -10.657 37.982 -22.444 1.00 50.22 79 ALA A C 1
ATOM 595 O O . ALA A 1 79 ? -11.761 38.509 -22.289 1.00 50.22 79 ALA A O 1
ATOM 596 N N . LYS A 1 80 ? -10.517 36.662 -22.629 1.00 51.09 80 LYS A N 1
ATOM 597 C CA . LYS A 1 80 ? -11.603 35.741 -22.301 1.00 51.09 80 LYS A CA 1
ATOM 598 C C . LYS A 1 80 ? -11.943 36.040 -20.853 1.00 51.09 80 LYS A C 1
ATOM 600 O O . LYS A 1 80 ? -11.126 35.771 -19.972 1.00 51.09 80 LYS A O 1
ATOM 605 N N . LYS A 1 81 ? -13.102 36.661 -20.627 1.00 41.91 81 LYS A N 1
ATOM 606 C CA . LYS A 1 81 ? -13.658 36.873 -19.297 1.00 41.91 81 LYS A CA 1
ATOM 607 C C . LYS A 1 81 ? -13.595 35.511 -18.624 1.00 41.91 81 LYS A C 1
ATOM 609 O O . LYS A 1 81 ? -14.299 34.592 -19.043 1.00 41.91 81 LYS A O 1
ATOM 614 N N . ARG A 1 82 ? -12.686 35.349 -17.656 1.00 50.84 82 ARG A N 1
ATOM 615 C CA . ARG A 1 82 ? -12.705 34.173 -16.788 1.00 50.84 82 ARG A CA 1
ATOM 616 C C . ARG A 1 82 ? -14.139 34.112 -16.267 1.00 50.84 82 ARG A C 1
ATOM 618 O O . ARG A 1 82 ? -14.620 35.163 -15.822 1.00 50.84 82 ARG A O 1
ATOM 625 N N . PRO A 1 83 ? -14.853 32.980 -16.398 1.00 50.88 83 PRO A N 1
ATOM 626 C CA . PRO A 1 83 ? -16.160 32.862 -15.784 1.00 50.88 83 PRO A CA 1
ATOM 627 C C . PRO A 1 83 ? -15.968 33.282 -14.333 1.00 50.88 83 PRO A C 1
ATOM 629 O O . PRO A 1 83 ? -15.125 32.712 -13.636 1.00 50.88 83 PRO A O 1
ATOM 632 N N . ARG A 1 84 ? -16.644 34.362 -13.918 1.00 50.47 84 ARG A N 1
ATOM 633 C CA . ARG A 1 84 ? -16.710 34.693 -12.497 1.00 50.47 84 ARG A CA 1
ATOM 634 C C . ARG A 1 84 ? -17.162 33.402 -11.807 1.00 50.47 84 ARG A C 1
ATOM 636 O O . ARG A 1 84 ? -18.037 32.737 -12.365 1.00 50.47 84 ARG A O 1
ATOM 643 N N . PRO A 1 85 ? -16.577 33.008 -10.667 1.00 50.25 85 PRO A N 1
ATOM 644 C CA . PRO A 1 85 ? -17.186 31.955 -9.876 1.00 50.25 85 PRO A CA 1
ATOM 645 C C . PRO A 1 85 ? -18.596 32.454 -9.563 1.00 50.25 85 PRO A C 1
ATOM 647 O O . PRO A 1 85 ? -18.741 33.462 -8.874 1.00 50.25 85 PRO A O 1
ATOM 650 N N . ASP A 1 86 ? -19.605 31.852 -10.201 1.00 52.94 86 ASP A N 1
ATOM 651 C CA . ASP A 1 86 ? -20.998 32.253 -10.035 1.00 52.94 86 ASP A CA 1
ATOM 652 C C . ASP A 1 86 ? -21.270 32.249 -8.528 1.00 52.94 86 ASP A C 1
ATOM 654 O O . ASP A 1 86 ? -21.181 31.211 -7.864 1.00 52.94 86 ASP A O 1
ATOM 658 N N . ALA A 1 87 ? -21.527 33.444 -7.994 1.00 49.75 87 ALA A N 1
ATOM 659 C CA . ALA A 1 87 ? -21.962 33.651 -6.629 1.00 49.75 87 ALA A CA 1
ATOM 660 C C . ALA A 1 87 ? -23.178 32.751 -6.393 1.00 49.75 87 ALA A C 1
ATOM 662 O O . ALA A 1 87 ? -24.180 32.865 -7.099 1.00 49.75 87 ALA A O 1
ATOM 663 N N . SER A 1 88 ? -23.026 31.798 -5.473 1.00 58.78 88 SER A N 1
ATOM 664 C CA . SER A 1 88 ? -24.054 30.858 -5.019 1.00 58.78 88 SER A CA 1
ATOM 665 C C . SER A 1 88 ? -24.996 30.368 -6.128 1.00 58.78 88 SER A C 1
ATOM 667 O O . SER A 1 88 ? -26.134 30.814 -6.291 1.00 58.78 88 SER A O 1
ATOM 669 N N . SER A 1 89 ? -24.535 29.392 -6.895 1.00 61.03 89 SER A N 1
ATOM 670 C CA . SER A 1 89 ? -25.403 28.545 -7.701 1.00 61.03 89 SER A CA 1
ATOM 671 C C . SER A 1 89 ? -26.393 27.793 -6.792 1.00 61.03 89 SER A C 1
ATOM 673 O O . SER A 1 89 ? -26.077 26.706 -6.311 1.00 61.03 89 SER A O 1
ATOM 675 N N . ASN A 1 90 ? -27.559 28.386 -6.520 1.00 73.38 90 ASN A N 1
ATOM 676 C CA . ASN A 1 90 ? -28.661 27.720 -5.822 1.00 73.38 90 ASN A CA 1
ATOM 677 C C . ASN A 1 90 ? -28.990 26.395 -6.546 1.00 73.38 90 ASN A C 1
ATOM 679 O O . ASN A 1 90 ? -28.944 26.343 -7.782 1.00 73.38 90 ASN A O 1
ATOM 683 N N . SER A 1 91 ? -29.306 25.338 -5.794 1.00 75.25 91 SER A N 1
ATOM 684 C CA . SER A 1 91 ? -29.691 24.020 -6.316 1.00 75.25 91 SER A CA 1
ATOM 685 C C . SER A 1 91 ? -30.790 24.125 -7.379 1.00 75.25 91 SER A C 1
ATOM 687 O O . SER A 1 91 ? -30.702 23.447 -8.399 1.00 75.25 91 SER A O 1
ATOM 689 N N . ALA A 1 92 ? -31.731 25.064 -7.230 1.00 79.50 92 ALA A N 1
ATOM 690 C CA . ALA A 1 92 ? -32.765 25.354 -8.226 1.00 79.50 92 ALA A CA 1
ATOM 691 C C . ALA A 1 92 ? -32.193 25.748 -9.605 1.00 79.50 92 ALA A C 1
ATOM 693 O O . ALA A 1 92 ? -32.580 25.190 -10.628 1.00 79.50 92 ALA A O 1
ATOM 694 N N . ARG A 1 93 ? -31.197 26.644 -9.654 1.00 80.94 93 ARG A N 1
ATOM 695 C CA . ARG A 1 93 ? -30.533 27.026 -10.917 1.00 80.94 93 ARG A CA 1
ATOM 696 C C . ARG A 1 93 ? -29.695 25.888 -11.498 1.00 80.94 93 ARG A C 1
ATOM 698 O O . ARG A 1 93 ? -29.532 25.817 -12.713 1.00 80.94 93 ARG A O 1
ATOM 705 N N . LYS A 1 94 ? -29.145 25.012 -10.651 1.00 81.19 94 LYS A N 1
ATOM 706 C CA . LYS A 1 94 ? -28.416 23.812 -11.097 1.00 81.19 94 LYS A CA 1
ATOM 707 C C . LYS A 1 94 ? -29.351 22.790 -11.740 1.00 81.19 94 LYS A C 1
ATOM 709 O O . LYS A 1 94 ? -28.994 22.240 -12.777 1.00 81.19 94 LYS A O 1
ATOM 714 N N . LEU A 1 95 ? -30.535 22.581 -11.162 1.00 81.62 95 LEU A N 1
ATOM 715 C CA . LEU A 1 95 ? -31.578 21.708 -11.710 1.00 81.62 95 LEU A CA 1
ATOM 716 C C . LEU A 1 95 ? -32.138 22.263 -13.022 1.00 81.62 95 LEU A C 1
ATOM 718 O O . LEU A 1 95 ? -32.131 21.559 -14.023 1.00 81.62 95 LEU A O 1
ATOM 722 N N . GLN A 1 96 ? -32.459 23.556 -13.069 1.00 84.25 96 GLN A N 1
ATOM 723 C CA . GLN A 1 96 ? -32.913 24.196 -14.303 1.00 84.25 96 GLN A CA 1
ATOM 724 C C . GLN A 1 96 ? -31.872 24.077 -15.429 1.00 84.25 96 GLN A C 1
ATOM 726 O O . GLN A 1 96 ? -32.204 23.722 -16.555 1.00 84.25 96 GLN A O 1
ATOM 731 N N . ARG A 1 97 ? -30.581 24.323 -15.139 1.00 81.19 97 ARG A N 1
ATOM 732 C CA . ARG A 1 97 ? -29.501 24.137 -16.127 1.00 81.19 97 ARG A CA 1
ATOM 733 C C . ARG A 1 97 ? -29.352 22.676 -16.559 1.00 81.19 97 ARG A C 1
ATOM 735 O O . ARG A 1 97 ? -28.979 22.445 -17.702 1.00 81.19 97 ARG A O 1
ATOM 742 N N . ARG A 1 98 ? -29.618 21.704 -15.677 1.00 81.94 98 ARG A N 1
ATOM 743 C CA . ARG A 1 98 ? -29.650 20.278 -16.037 1.00 81.94 98 AR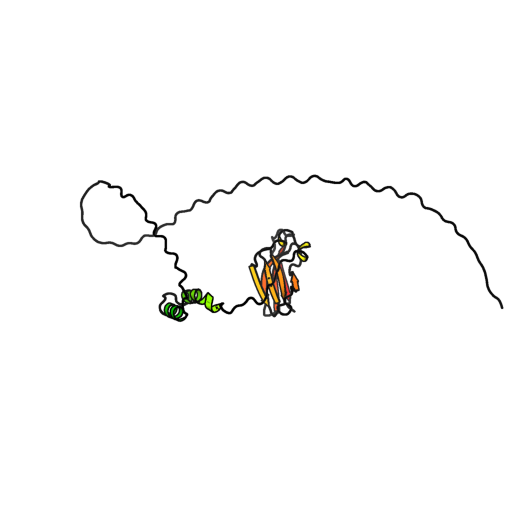G A CA 1
ATOM 744 C C . ARG A 1 98 ? -30.780 19.989 -17.021 1.00 81.94 98 ARG A C 1
ATOM 746 O O . ARG A 1 98 ? -30.565 19.204 -17.922 1.00 81.94 98 ARG A O 1
ATOM 753 N N . GLU A 1 99 ? -31.946 20.603 -16.886 1.00 86.56 99 GLU A N 1
ATOM 754 C CA . GLU A 1 99 ? -33.087 20.318 -17.770 1.00 86.56 99 GLU A CA 1
ATOM 755 C C . GLU A 1 99 ? -32.900 20.869 -19.190 1.00 86.56 99 GLU A C 1
ATOM 757 O O . GLU A 1 99 ? -33.317 20.238 -20.155 1.00 86.56 99 GLU A O 1
ATOM 762 N N . ILE A 1 100 ? -32.229 22.016 -19.331 1.00 85.69 100 ILE A N 1
ATOM 763 C CA . ILE A 1 100 ? -32.105 22.728 -20.617 1.00 85.69 100 ILE A CA 1
ATOM 764 C C . ILE A 1 100 ? -30.748 22.548 -21.320 1.00 85.69 100 ILE A C 1
ATOM 766 O O . ILE A 1 100 ? -30.550 23.062 -22.421 1.00 85.69 100 ILE A O 1
ATOM 770 N N . ALA A 1 101 ? -29.769 21.893 -20.689 1.00 79.38 101 ALA A N 1
ATOM 771 C CA . ALA A 1 101 ? -28.432 21.739 -21.263 1.00 79.38 101 ALA A CA 1
ATOM 772 C C . ALA A 1 101 ? -28.375 20.618 -22.309 1.00 79.38 101 ALA A C 1
ATOM 774 O O . ALA A 1 101 ? -28.877 19.523 -22.089 1.00 79.38 101 ALA A O 1
ATOM 775 N N . ALA A 1 102 ? -27.616 20.848 -23.385 1.00 77.75 102 ALA A N 1
ATOM 776 C CA . ALA A 1 102 ? -27.344 19.843 -24.419 1.00 77.75 102 ALA A CA 1
ATOM 777 C C . ALA A 1 102 ? -26.592 18.594 -23.898 1.00 77.75 102 ALA A C 1
ATOM 779 O O . ALA A 1 102 ? -26.633 17.545 -24.531 1.00 77.75 102 ALA A O 1
ATOM 780 N N . PHE A 1 103 ? -25.914 18.702 -22.744 1.00 73.56 103 PHE A N 1
ATOM 781 C CA . PHE A 1 103 ? -25.217 17.603 -22.056 1.00 73.56 103 PHE A CA 1
ATOM 782 C C . PHE A 1 103 ? -25.485 17.673 -20.544 1.00 73.56 103 PHE A C 1
ATOM 784 O O . PHE A 1 103 ? -24.645 18.151 -19.769 1.00 73.56 103 PHE A O 1
ATOM 791 N N . PRO A 1 104 ? -26.676 17.252 -20.106 1.00 67.75 104 PRO A N 1
ATOM 792 C CA . PRO A 1 104 ? -27.185 17.560 -18.776 1.00 67.75 104 PRO A CA 1
ATOM 793 C C . PRO A 1 104 ? -26.424 16.831 -17.663 1.00 67.75 104 PRO A C 1
ATOM 795 O O . PRO A 1 104 ? -26.147 17.411 -16.615 1.00 67.75 104 PRO A O 1
ATOM 798 N N . GLU A 1 105 ? -25.992 15.596 -17.918 1.00 72.94 105 GLU A N 1
ATOM 799 C CA . GLU A 1 105 ? -25.313 14.739 -16.944 1.00 72.94 105 GLU A CA 1
ATOM 800 C C . GLU A 1 105 ? -23.953 15.310 -16.498 1.00 72.94 105 GLU A C 1
ATOM 802 O O . GLU A 1 105 ? -23.710 15.532 -15.309 1.00 72.94 105 GLU A O 1
ATOM 807 N N . ARG A 1 106 ? -23.081 15.650 -17.458 1.00 72.69 106 ARG A N 1
ATOM 808 C CA . ARG A 1 106 ? -21.730 16.172 -17.181 1.00 72.69 106 ARG A CA 1
ATOM 809 C C . ARG A 1 106 ? -21.762 17.541 -16.507 1.00 72.69 106 ARG A C 1
ATOM 811 O O . ARG A 1 106 ? -20.993 17.812 -15.583 1.00 72.69 106 ARG A O 1
ATOM 818 N N . THR A 1 107 ? -22.658 18.404 -16.978 1.00 69.50 107 THR A N 1
ATOM 819 C CA . THR A 1 107 ? -22.789 19.786 -16.503 1.00 69.50 107 THR A CA 1
ATOM 820 C C . THR A 1 107 ? -23.342 19.815 -15.078 1.00 69.50 107 THR A C 1
ATOM 822 O O . THR A 1 107 ? -22.842 20.553 -14.225 1.00 69.50 107 THR A O 1
ATOM 825 N N . PHE A 1 108 ? -24.318 18.950 -14.785 1.00 75.38 108 PHE A N 1
ATOM 826 C CA . PHE A 1 108 ? -24.889 18.815 -13.452 1.00 75.38 108 PHE A CA 1
ATOM 827 C C . PHE A 1 108 ? -23.892 18.216 -12.459 1.00 75.38 108 PHE A C 1
ATOM 829 O O . PHE A 1 108 ? -23.702 18.792 -11.385 1.00 75.38 108 PHE A O 1
ATOM 836 N N . ALA A 1 109 ? -23.194 17.135 -12.824 1.00 76.69 109 ALA A N 1
ATOM 837 C CA . ALA A 1 109 ? -22.191 16.508 -11.967 1.00 76.69 109 ALA A CA 1
ATOM 838 C C . ALA A 1 109 ? -21.104 17.510 -11.544 1.00 76.69 109 ALA A C 1
ATOM 840 O O . ALA A 1 109 ? -20.868 17.685 -10.350 1.00 76.69 109 ALA A O 1
ATOM 841 N N . ALA A 1 110 ? -20.501 18.232 -12.494 1.00 76.06 110 ALA A N 1
ATOM 842 C CA . ALA A 1 110 ? -19.470 19.224 -12.184 1.00 76.06 110 ALA A CA 1
ATOM 843 C C . ALA A 1 110 ? -19.998 20.365 -11.297 1.00 76.06 110 ALA A C 1
ATOM 845 O O . ALA A 1 110 ? -19.306 20.820 -10.387 1.00 76.06 110 ALA A O 1
ATOM 846 N N . SER A 1 111 ? -21.235 20.814 -11.537 1.00 74.94 111 SER A N 1
ATOM 847 C CA . SER A 1 111 ? -21.830 21.908 -10.768 1.00 74.94 111 SER A CA 1
ATOM 848 C C . SER A 1 111 ? -22.218 21.507 -9.341 1.00 74.94 111 SER A C 1
ATOM 850 O O . SER A 1 111 ? -22.134 22.343 -8.448 1.00 74.94 111 SER A O 1
ATOM 852 N N . THR A 1 112 ? -22.609 20.252 -9.106 1.00 80.06 112 THR A N 1
ATOM 853 C CA . THR A 1 112 ? -23.103 19.757 -7.806 1.00 80.06 112 THR A CA 1
ATOM 854 C C . THR A 1 112 ? -22.019 19.169 -6.910 1.00 80.06 112 THR A C 1
ATOM 856 O O . THR A 1 112 ? -22.310 18.753 -5.794 1.00 80.06 112 THR A O 1
ATOM 859 N N . THR A 1 113 ? -20.764 19.105 -7.366 1.00 79.44 113 THR A N 1
ATOM 860 C CA . THR A 1 113 ? -19.657 18.539 -6.579 1.00 79.44 113 THR A CA 1
ATOM 861 C C . THR A 1 113 ? -19.559 19.198 -5.199 1.00 79.44 113 THR A C 1
ATOM 863 O O . THR A 1 113 ? -19.482 18.500 -4.198 1.00 79.44 113 THR A O 1
ATOM 866 N N . ARG A 1 114 ? -19.663 20.530 -5.098 1.00 79.44 114 ARG A N 1
ATOM 867 C CA . ARG A 1 114 ? -19.581 21.216 -3.792 1.00 79.44 114 ARG A CA 1
ATOM 868 C C . ARG A 1 114 ? -20.677 20.780 -2.820 1.00 79.44 114 ARG A C 1
ATOM 870 O O . ARG A 1 114 ? -20.402 20.653 -1.638 1.00 79.44 114 ARG A O 1
ATOM 877 N N . GLU A 1 115 ? -21.894 20.551 -3.303 1.00 82.00 115 GLU A N 1
ATOM 878 C CA . GLU A 1 115 ? -23.009 20.078 -2.483 1.00 82.00 115 GLU A CA 1
ATOM 879 C C . GLU A 1 115 ? -22.853 18.605 -2.109 1.00 82.00 115 GLU A C 1
ATOM 881 O O . GLU A 1 115 ? -23.107 18.247 -0.963 1.00 82.00 115 GLU A O 1
ATOM 886 N N . ARG A 1 116 ? -22.385 17.769 -3.046 1.00 82.06 116 ARG A N 1
ATOM 887 C CA . ARG A 1 116 ? -22.171 16.330 -2.825 1.00 82.06 116 ARG A CA 1
ATOM 888 C C . ARG A 1 116 ? -21.159 16.051 -1.716 1.00 82.06 116 ARG A C 1
ATOM 890 O O . ARG A 1 116 ? -21.357 15.123 -0.944 1.00 82.06 116 ARG A O 1
ATOM 897 N N . PHE A 1 117 ? -20.118 16.874 -1.614 1.00 83.31 117 PHE A N 1
ATOM 898 C CA . PHE A 1 117 ? -19.067 16.734 -0.602 1.00 83.31 117 PHE A CA 1
ATOM 899 C C . PHE A 1 117 ? -19.211 17.731 0.564 1.00 83.31 117 PHE A C 1
ATOM 901 O O . PHE A 1 117 ? -18.315 17.824 1.394 1.00 83.31 117 PHE A O 1
ATOM 908 N N . ARG A 1 118 ? -20.330 18.472 0.667 1.00 85.06 118 ARG A N 1
ATOM 909 C CA . ARG A 1 118 ? -20.515 19.536 1.678 1.00 85.06 118 ARG A CA 1
ATOM 910 C C . ARG A 1 118 ? -20.432 19.031 3.120 1.00 85.06 118 ARG A C 1
ATOM 912 O O . ARG A 1 118 ? -19.978 19.766 3.989 1.00 85.06 118 ARG A O 1
ATOM 919 N N . ASN A 1 119 ? -20.886 17.803 3.349 1.00 87.62 119 ASN A N 1
ATOM 920 C CA . ASN A 1 119 ? -20.946 17.184 4.673 1.00 87.62 119 ASN A CA 1
ATOM 921 C C . ASN A 1 119 ? -19.822 16.164 4.892 1.00 87.62 119 ASN A C 1
ATOM 923 O O . ASN A 1 119 ? -19.849 15.436 5.880 1.00 87.62 119 ASN A O 1
ATOM 927 N N . ILE A 1 120 ? -18.857 16.076 3.973 1.00 88.88 120 ILE A N 1
ATOM 928 C CA . ILE A 1 120 ? -17.689 15.224 4.170 1.00 88.88 120 ILE A CA 1
ATOM 929 C C . ILE A 1 120 ? -16.716 15.980 5.063 1.00 88.88 120 ILE A C 1
ATOM 931 O O . ILE A 1 120 ? -16.223 17.050 4.712 1.00 88.88 120 ILE A O 1
ATOM 935 N N . GLN A 1 121 ? -16.493 15.414 6.241 1.00 90.50 121 GLN A N 1
ATOM 936 C CA . GLN A 1 121 ? -15.550 15.906 7.230 1.00 90.50 121 GLN A CA 1
ATOM 937 C C . GLN A 1 121 ? -14.371 14.939 7.290 1.00 90.50 121 GLN A C 1
ATOM 939 O O . GLN A 1 121 ? -14.545 13.732 7.103 1.00 90.50 121 GLN A O 1
ATOM 944 N N . LEU A 1 122 ? -13.174 15.480 7.517 1.00 89.56 122 LEU A N 1
ATOM 945 C CA . LEU A 1 122 ? -12.004 14.665 7.811 1.00 89.56 122 LEU A CA 1
ATOM 946 C C . LEU A 1 122 ? -12.286 13.898 9.104 1.00 89.56 122 LEU A C 1
ATOM 948 O O . LEU A 1 122 ? -12.553 14.518 10.129 1.00 89.56 122 LEU A O 1
ATOM 952 N N . GLN A 1 123 ? -12.272 12.571 9.021 1.00 88.81 123 GLN A N 1
ATOM 953 C CA . GLN A 1 123 ? -12.393 11.715 10.199 1.00 88.81 123 GLN A CA 1
ATOM 954 C C . GLN A 1 123 ? -11.005 11.396 10.739 1.00 88.81 123 GLN A C 1
ATOM 956 O O . GLN A 1 123 ? -10.733 11.660 11.899 1.00 88.81 123 GLN A O 1
ATOM 961 N N . GLU A 1 124 ? -10.122 10.898 9.872 1.00 89.94 124 GLU A N 1
ATOM 962 C CA . GLU A 1 124 ? -8.811 10.383 10.260 1.00 89.94 124 GLU A CA 1
ATOM 963 C C . GLU A 1 124 ? -7.749 10.714 9.208 1.00 89.94 124 GLU A C 1
ATOM 965 O O . GLU A 1 124 ? -8.053 10.845 8.016 1.00 89.94 124 GLU A O 1
ATOM 970 N N . GLU A 1 125 ? -6.498 10.809 9.657 1.00 91.62 125 GLU A N 1
ATOM 971 C CA . GLU A 1 125 ? -5.319 11.026 8.820 1.00 91.62 125 GLU A CA 1
ATOM 972 C C . GLU A 1 125 ? -4.310 9.892 9.029 1.00 91.62 125 GLU A C 1
ATOM 974 O O . GLU A 1 125 ? -3.885 9.609 10.147 1.00 91.62 125 GLU A O 1
ATOM 979 N N . PHE A 1 126 ? -3.909 9.249 7.932 1.00 91.31 126 PHE A N 1
ATOM 980 C CA . PHE A 1 126 ? -2.933 8.165 7.941 1.00 91.31 126 PHE A CA 1
ATOM 981 C C . PHE A 1 126 ? -1.652 8.607 7.240 1.00 91.31 126 PHE A C 1
ATOM 983 O O . PHE A 1 126 ? -1.678 8.948 6.055 1.00 91.31 126 PHE A O 1
ATOM 990 N N . ASP A 1 127 ? -0.520 8.552 7.947 1.00 88.62 127 ASP A N 1
ATOM 991 C CA . ASP A 1 127 ? 0.793 8.818 7.361 1.00 88.62 127 ASP A CA 1
ATOM 992 C C . ASP A 1 127 ? 1.515 7.511 7.007 1.00 88.62 127 ASP A C 1
ATOM 994 O O . ASP A 1 127 ? 1.802 6.668 7.860 1.00 88.62 127 ASP A O 1
ATOM 998 N N . THR A 1 128 ? 1.828 7.343 5.723 1.00 87.06 128 THR A N 1
ATOM 999 C CA . THR A 1 128 ? 2.629 6.212 5.228 1.00 87.06 128 THR A CA 1
ATOM 1000 C C . THR A 1 128 ? 4.115 6.389 5.502 1.00 87.06 128 THR A C 1
ATOM 1002 O O . THR A 1 128 ? 4.848 5.404 5.559 1.00 87.06 128 THR A O 1
ATOM 1005 N N . TYR A 1 129 ? 4.578 7.619 5.702 1.00 85.88 129 TYR A N 1
ATOM 1006 C CA . TYR A 1 129 ? 5.982 7.908 5.925 1.00 85.88 129 TYR A CA 1
ATOM 1007 C C . TYR A 1 129 ? 6.338 7.800 7.406 1.00 85.88 129 TYR A C 1
ATOM 1009 O O . TYR A 1 129 ? 5.833 8.562 8.224 1.00 85.88 129 TYR A O 1
ATOM 1017 N N . ASP A 1 130 ? 7.281 6.921 7.751 1.00 81.06 130 ASP A N 1
ATOM 1018 C CA . ASP A 1 130 ? 7.868 6.898 9.092 1.00 81.06 130 ASP A CA 1
ATOM 1019 C C . ASP A 1 130 ? 9.398 6.938 9.054 1.00 81.06 130 ASP A C 1
ATOM 1021 O O . ASP A 1 130 ? 10.033 5.976 8.621 1.00 81.06 130 ASP A O 1
ATOM 1025 N N . PRO A 1 131 ? 10.025 8.023 9.539 1.00 73.62 131 PRO A N 1
ATOM 1026 C CA . PRO A 1 131 ? 11.474 8.160 9.517 1.00 73.62 131 PRO A CA 1
ATOM 1027 C C . PRO A 1 131 ? 12.222 7.084 10.327 1.00 73.62 131 PRO A C 1
ATOM 1029 O O . PRO A 1 131 ? 13.400 6.867 10.049 1.00 73.62 131 PRO A O 1
ATOM 1032 N N . LYS A 1 132 ? 11.582 6.412 11.297 1.00 73.75 132 LYS A N 1
ATOM 1033 C CA . LYS A 1 132 ? 12.212 5.386 12.150 1.00 73.75 132 LYS A CA 1
ATOM 1034 C C . LYS A 1 132 ? 12.269 4.021 11.455 1.00 73.75 132 LYS A C 1
ATOM 1036 O O . LYS A 1 132 ? 13.336 3.416 11.351 1.00 73.75 132 LYS A O 1
ATOM 1041 N N . GLU A 1 133 ? 11.133 3.580 10.924 1.00 68.44 133 GLU A N 1
ATOM 1042 C CA . GLU A 1 133 ? 10.960 2.290 10.232 1.00 68.44 133 GLU A CA 1
ATOM 1043 C C . GLU A 1 133 ? 11.594 2.287 8.825 1.00 68.44 133 GLU A C 1
ATOM 1045 O O . GLU A 1 133 ? 12.019 1.254 8.313 1.00 68.44 133 GLU A O 1
ATOM 1050 N N . ASN A 1 134 ? 11.757 3.463 8.208 1.00 63.91 134 ASN A N 1
ATOM 1051 C CA . ASN A 1 134 ? 12.359 3.607 6.878 1.00 63.91 134 ASN A CA 1
ATOM 1052 C C . ASN A 1 134 ? 13.876 3.320 6.834 1.00 63.91 134 ASN A C 1
ATOM 1054 O O . ASN A 1 134 ? 14.474 3.364 5.755 1.00 63.91 134 ASN A O 1
ATOM 1058 N N . SER A 1 135 ? 14.530 3.051 7.969 1.00 63.38 135 SER A N 1
ATOM 1059 C CA . SER A 1 135 ? 15.983 2.828 8.033 1.00 63.38 135 SER A CA 1
ATOM 1060 C C . SER A 1 135 ? 16.449 1.580 7.273 1.00 63.38 135 SER A C 1
ATOM 1062 O O . SER A 1 135 ? 17.583 1.565 6.788 1.00 63.38 135 SER A O 1
ATOM 1064 N N . SER A 1 136 ? 15.579 0.581 7.099 1.00 66.56 136 SER A N 1
ATOM 1065 C CA . SER A 1 136 ? 15.889 -0.647 6.359 1.00 66.56 136 SER A CA 1
ATOM 1066 C C . SER A 1 136 ? 15.664 -0.522 4.851 1.00 66.56 136 SER A C 1
ATOM 1068 O O . SER A 1 136 ? 16.306 -1.237 4.094 1.00 66.56 136 SER A O 1
ATOM 1070 N N . LEU A 1 137 ? 14.811 0.400 4.389 1.00 71.88 137 LEU A N 1
ATOM 1071 C CA . LEU A 1 137 ? 14.463 0.552 2.968 1.00 71.88 137 LEU A CA 1
ATOM 1072 C C . LEU A 1 137 ? 15.600 1.177 2.149 1.00 71.88 137 LEU A C 1
ATOM 1074 O O . LEU A 1 137 ? 16.438 1.906 2.689 1.00 71.88 137 LEU A O 1
ATOM 1078 N N . LEU A 1 138 ? 15.610 0.976 0.828 1.00 65.94 138 LEU A N 1
ATOM 1079 C CA . LEU A 1 138 ? 16.550 1.686 -0.045 1.00 65.94 138 LEU A CA 1
ATOM 1080 C C . LEU A 1 138 ? 16.375 3.216 0.055 1.00 65.94 138 LEU A C 1
ATOM 1082 O O . LEU A 1 138 ? 15.247 3.696 0.165 1.00 65.94 138 LEU A O 1
ATOM 1086 N N . PRO A 1 139 ? 17.457 4.021 -0.030 1.00 69.50 139 PRO A N 1
ATOM 1087 C CA . PRO A 1 139 ? 17.411 5.466 0.224 1.00 69.50 139 PRO A CA 1
ATOM 1088 C C . PRO A 1 139 ? 16.378 6.245 -0.599 1.00 69.50 139 PRO A C 1
ATOM 10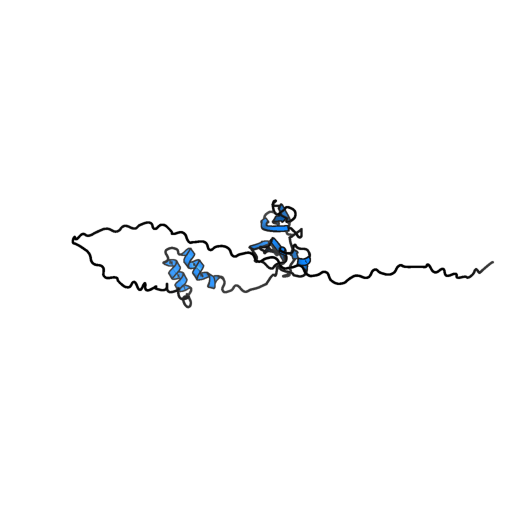90 O O . PRO A 1 139 ? 15.852 7.253 -0.131 1.00 69.50 139 PRO A O 1
ATOM 1093 N N . TYR A 1 140 ? 16.075 5.795 -1.821 1.00 70.69 140 TYR A N 1
ATOM 1094 C CA . TYR A 1 140 ? 15.068 6.440 -2.662 1.00 70.69 140 TYR A CA 1
ATOM 1095 C C . TYR A 1 140 ? 13.637 6.160 -2.193 1.00 70.69 140 TYR A C 1
ATOM 1097 O O . TYR A 1 140 ? 12.800 7.038 -2.351 1.00 70.69 140 TYR A O 1
ATOM 1105 N N . LEU A 1 141 ? 13.373 5.005 -1.573 1.00 72.38 141 LEU A N 1
ATOM 1106 C CA . LEU A 1 141 ? 12.078 4.647 -0.979 1.00 72.38 141 LEU A CA 1
ATOM 1107 C C . LEU A 1 141 ? 11.805 5.400 0.324 1.00 72.38 141 LEU A C 1
ATOM 1109 O O . LEU A 1 141 ? 10.659 5.552 0.724 1.00 72.38 141 LEU A O 1
ATOM 1113 N N . ARG A 1 142 ? 12.853 5.933 0.959 1.00 75.19 142 ARG A N 1
ATOM 1114 C CA . ARG A 1 142 ? 12.755 6.717 2.197 1.00 75.19 142 ARG A CA 1
ATOM 1115 C C . ARG A 1 142 ? 12.281 8.145 1.984 1.00 75.19 142 ARG A C 1
ATOM 1117 O O . ARG A 1 142 ? 12.360 8.930 2.916 1.00 75.19 142 ARG A O 1
ATOM 1124 N N . LYS A 1 143 ? 11.893 8.550 0.777 1.00 84.38 143 LYS A N 1
ATOM 1125 C CA . LYS A 1 143 ? 11.390 9.906 0.528 1.00 84.38 143 LYS A CA 1
ATOM 1126 C C . LYS A 1 143 ? 9.872 9.915 0.648 1.00 84.38 143 LYS A C 1
ATOM 1128 O O . LYS A 1 143 ? 9.208 8.946 0.296 1.00 84.38 143 LYS A O 1
ATOM 1133 N N . ARG A 1 144 ? 9.309 11.035 1.106 1.00 89.44 144 ARG A N 1
ATOM 1134 C CA . ARG A 1 144 ? 7.861 11.256 0.993 1.00 89.44 144 ARG A CA 1
ATOM 1135 C C . ARG A 1 144 ? 7.497 11.311 -0.487 1.00 89.44 144 ARG A C 1
ATOM 1137 O O . ARG A 1 144 ? 8.201 11.945 -1.274 1.00 89.44 144 ARG A O 1
ATOM 1144 N N . SER A 1 145 ? 6.417 10.640 -0.856 1.00 91.19 145 SER A N 1
ATOM 1145 C CA . SER A 1 145 ? 5.880 10.669 -2.212 1.00 91.19 145 SER A CA 1
ATOM 1146 C C . SER A 1 145 ? 4.364 10.598 -2.188 1.00 91.19 145 SER A C 1
ATOM 1148 O O . SER A 1 145 ? 3.761 10.307 -1.155 1.00 91.19 145 SER A O 1
ATOM 1150 N N . GLU A 1 146 ? 3.759 10.931 -3.321 1.00 94.00 146 GLU A N 1
ATOM 1151 C CA . GLU A 1 146 ? 2.311 10.941 -3.473 1.00 94.00 146 GLU A CA 1
ATOM 1152 C C . GLU A 1 146 ? 1.739 9.528 -3.347 1.00 94.00 146 GLU A C 1
ATOM 1154 O O . GLU A 1 146 ? 2.376 8.547 -3.735 1.00 94.00 146 GLU A O 1
ATOM 1159 N N . ILE A 1 147 ? 0.520 9.429 -2.824 1.00 95.25 147 ILE A N 1
ATOM 1160 C CA . ILE A 1 147 ? -0.241 8.181 -2.835 1.00 95.25 147 ILE A CA 1
ATOM 1161 C C . ILE A 1 147 ? -0.852 8.013 -4.223 1.00 95.25 147 ILE A C 1
ATOM 1163 O O . ILE A 1 147 ? -1.579 8.888 -4.691 1.00 95.25 147 ILE A O 1
ATOM 1167 N N . ILE A 1 148 ? -0.547 6.894 -4.876 1.00 95.75 148 ILE A N 1
ATOM 1168 C CA . ILE A 1 148 ? -1.003 6.594 -6.240 1.00 95.75 148 ILE A CA 1
ATOM 1169 C C . ILE A 1 148 ? -2.170 5.611 -6.269 1.00 95.75 148 ILE A C 1
ATOM 1171 O O . ILE A 1 148 ? -2.936 5.604 -7.229 1.00 95.75 148 ILE A O 1
ATOM 1175 N N . GLU A 1 149 ? -2.326 4.798 -5.226 1.00 96.44 149 GLU A N 1
ATOM 1176 C CA . GLU A 1 149 ? -3.383 3.797 -5.142 1.00 96.44 149 GLU A CA 1
ATOM 1177 C C . GLU A 1 149 ? -3.793 3.583 -3.682 1.00 96.44 149 GLU A C 1
ATOM 1179 O O . GLU A 1 149 ? -2.950 3.511 -2.785 1.00 96.44 149 GLU A O 1
ATOM 1184 N N . ILE A 1 150 ? -5.105 3.512 -3.449 1.00 96.31 150 ILE A N 1
ATOM 1185 C CA . ILE A 1 150 ? -5.703 3.209 -2.148 1.00 96.31 150 ILE A CA 1
ATOM 1186 C C . ILE A 1 150 ? -6.655 2.040 -2.350 1.00 96.31 150 ILE A C 1
ATOM 1188 O O . ILE A 1 150 ? -7.584 2.122 -3.156 1.00 96.31 150 ILE A O 1
ATOM 1192 N N . VAL A 1 151 ? -6.444 0.970 -1.593 1.00 96.25 151 VAL A N 1
ATOM 1193 C CA . VAL A 1 151 ? -7.300 -0.214 -1.604 1.00 96.25 151 VAL A CA 1
ATOM 1194 C C . VAL A 1 151 ? -7.870 -0.399 -0.207 1.00 96.25 151 VAL A C 1
ATOM 1196 O O . VAL A 1 151 ? -7.130 -0.530 0.760 1.00 96.25 151 VAL A O 1
ATOM 1199 N N . GLY A 1 152 ? -9.195 -0.397 -0.093 1.00 95.19 152 GLY A N 1
ATOM 1200 C CA . GLY A 1 152 ? -9.886 -0.755 1.143 1.00 95.19 152 GLY A CA 1
ATOM 1201 C C . GLY A 1 152 ? -10.357 -2.202 1.082 1.00 95.19 152 GLY A C 1
ATOM 1202 O O . GLY A 1 152 ? -11.065 -2.569 0.142 1.00 95.19 152 GLY A O 1
ATOM 1203 N N . ALA A 1 153 ? -10.002 -3.001 2.084 1.00 94.31 153 ALA A N 1
ATOM 1204 C CA . ALA A 1 153 ? -10.522 -4.352 2.260 1.00 94.31 153 ALA A CA 1
ATOM 1205 C C . ALA A 1 153 ? -10.845 -4.586 3.737 1.00 94.31 153 ALA A C 1
ATOM 1207 O O . ALA A 1 153 ? -9.990 -4.385 4.598 1.00 94.31 153 ALA A O 1
ATOM 1208 N N . ARG A 1 154 ? -12.088 -4.992 4.025 1.00 90.69 154 ARG A N 1
ATOM 1209 C CA . ARG A 1 154 ? -12.619 -5.097 5.394 1.00 90.69 154 ARG A CA 1
ATOM 1210 C C . ARG A 1 154 ? -12.381 -3.793 6.187 1.00 90.69 154 ARG A C 1
ATOM 1212 O O . ARG A 1 154 ? -12.741 -2.700 5.731 1.00 90.69 154 ARG A O 1
ATOM 1219 N N . ASP A 1 155 ? -11.726 -3.918 7.337 1.00 92.94 155 ASP A N 1
ATOM 1220 C CA . ASP A 1 155 ? -11.335 -2.833 8.228 1.00 92.94 155 ASP A CA 1
ATOM 1221 C C . ASP A 1 155 ? -9.884 -2.385 8.019 1.00 92.94 155 ASP A C 1
ATOM 1223 O O . ASP A 1 155 ? -9.311 -1.734 8.886 1.00 92.94 155 ASP A O 1
ATOM 1227 N N . ILE A 1 156 ? -9.277 -2.706 6.873 1.00 94.69 156 ILE A N 1
ATOM 1228 C CA . ILE A 1 156 ? -7.897 -2.337 6.555 1.00 94.69 156 ILE A CA 1
ATOM 1229 C C . ILE A 1 156 ? -7.859 -1.437 5.318 1.00 94.69 156 ILE A C 1
ATOM 1231 O O . ILE A 1 156 ? -8.520 -1.685 4.305 1.00 94.69 156 ILE A O 1
ATOM 1235 N N . ILE A 1 157 ? -7.063 -0.374 5.403 1.00 95.75 157 ILE A N 1
ATOM 1236 C CA . ILE A 1 157 ? -6.734 0.514 4.288 1.00 95.75 157 ILE A CA 1
ATOM 1237 C C . ILE A 1 157 ? -5.290 0.252 3.887 1.00 95.75 157 ILE A C 1
ATOM 1239 O O . ILE A 1 157 ? -4.375 0.409 4.691 1.00 95.75 157 ILE A O 1
ATOM 1243 N N . PHE A 1 158 ? -5.087 -0.096 2.626 1.00 96.25 158 PHE A N 1
ATOM 1244 C CA . PHE A 1 158 ? -3.778 -0.185 2.003 1.00 96.25 158 PHE A CA 1
ATOM 1245 C C . PHE A 1 158 ? -3.535 1.080 1.192 1.00 96.25 158 PHE A C 1
ATOM 1247 O O . PHE A 1 158 ? -4.359 1.454 0.357 1.00 96.25 158 PHE A O 1
ATOM 1254 N N . ALA A 1 159 ? -2.398 1.726 1.420 1.00 96.69 159 ALA A N 1
ATOM 1255 C CA . ALA A 1 159 ? -1.978 2.902 0.674 1.00 96.69 159 ALA A CA 1
ATOM 1256 C C . ALA A 1 159 ? -0.637 2.620 -0.003 1.00 96.69 159 ALA A C 1
ATOM 1258 O O . ALA A 1 159 ? 0.334 2.245 0.659 1.00 96.69 159 ALA A O 1
ATOM 1259 N N . LEU A 1 160 ? -0.593 2.794 -1.322 1.00 96.19 160 LEU A N 1
ATOM 1260 C CA . LEU A 1 160 ? 0.606 2.658 -2.140 1.00 96.19 160 LEU A CA 1
ATOM 1261 C C . LEU A 1 160 ? 1.122 4.038 -2.530 1.00 96.19 160 LEU A C 1
ATOM 1263 O O . LEU A 1 160 ? 0.416 4.835 -3.151 1.00 96.19 160 LEU A O 1
ATOM 1267 N N . SER A 1 161 ? 2.380 4.296 -2.201 1.00 95.12 161 SER A N 1
ATOM 1268 C CA . SER A 1 161 ? 3.087 5.504 -2.611 1.00 95.12 161 SER A CA 1
ATOM 1269 C C . SER A 1 161 ? 3.714 5.353 -3.999 1.00 95.12 161 SER A C 1
ATOM 1271 O O . SER A 1 161 ? 4.022 4.246 -4.441 1.00 95.12 161 SER A O 1
ATOM 1273 N N . GLN A 1 162 ? 3.956 6.470 -4.684 1.00 93.62 162 GLN A N 1
ATOM 1274 C CA . GLN A 1 162 ? 4.556 6.501 -6.020 1.00 93.62 162 GLN A CA 1
ATOM 1275 C C . GLN A 1 162 ? 5.938 5.840 -6.070 1.00 93.62 162 GLN A C 1
ATOM 1277 O O . GLN A 1 162 ? 6.328 5.275 -7.091 1.00 93.62 162 GLN A O 1
ATOM 1282 N N . LEU A 1 163 ? 6.685 5.912 -4.969 1.00 91.69 163 LEU A N 1
ATOM 1283 C CA . LEU A 1 163 ? 7.992 5.276 -4.855 1.00 91.69 163 LEU A CA 1
ATOM 1284 C C . LEU A 1 163 ? 7.895 3.761 -4.654 1.00 91.69 163 LEU A C 1
ATOM 1286 O O . LEU A 1 163 ? 8.906 3.087 -4.779 1.00 91.69 163 LEU A O 1
ATOM 1290 N N . GLY A 1 164 ? 6.702 3.221 -4.400 1.00 93.25 164 GLY A N 1
ATOM 1291 C CA . GLY A 1 164 ? 6.440 1.790 -4.271 1.00 93.25 164 GLY A CA 1
ATOM 1292 C C . GLY A 1 164 ? 6.512 1.251 -2.847 1.00 93.25 164 GLY A C 1
ATOM 1293 O O . GLY A 1 164 ? 6.551 0.035 -2.657 1.00 93.25 164 GLY A O 1
ATOM 1294 N N . VAL A 1 165 ? 6.510 2.138 -1.847 1.00 93.00 165 VAL A N 1
ATOM 1295 C CA . VAL A 1 165 ? 6.262 1.766 -0.448 1.00 93.00 165 VAL A CA 1
ATOM 1296 C C . VAL A 1 165 ? 4.762 1.609 -0.249 1.00 93.00 165 VAL A C 1
ATOM 1298 O O . VAL A 1 165 ? 4.003 2.517 -0.603 1.00 93.00 165 VAL A O 1
ATOM 1301 N N . CYS A 1 166 ? 4.348 0.483 0.323 1.00 94.19 166 CYS A N 1
ATOM 1302 C CA . CYS A 1 166 ? 2.960 0.212 0.662 1.00 94.19 166 CYS A CA 1
ATOM 1303 C C . CYS A 1 166 ? 2.805 -0.014 2.165 1.00 94.19 166 CYS A C 1
ATOM 1305 O O . CYS A 1 166 ? 3.547 -0.801 2.751 1.00 94.19 166 CYS A O 1
ATOM 1307 N N . ALA A 1 167 ? 1.824 0.650 2.774 1.00 94.25 167 ALA A N 1
ATOM 1308 C CA . ALA A 1 167 ? 1.485 0.479 4.182 1.00 94.25 167 ALA A CA 1
ATOM 1309 C C . ALA A 1 167 ? 0.015 0.082 4.354 1.00 94.25 167 ALA A C 1
ATOM 1311 O O . ALA A 1 167 ? -0.849 0.532 3.597 1.00 94.25 167 ALA A O 1
ATOM 1312 N N . ALA A 1 168 ? -0.246 -0.744 5.366 1.00 95.19 168 ALA A N 1
ATOM 1313 C CA . ALA A 1 168 ? -1.578 -1.121 5.821 1.00 95.19 168 ALA A CA 1
ATOM 1314 C C . ALA A 1 168 ? -1.931 -0.389 7.115 1.00 95.19 168 ALA A C 1
ATOM 1316 O O . ALA A 1 168 ? -1.116 -0.322 8.035 1.00 95.19 168 ALA A O 1
ATOM 1317 N N . PHE A 1 169 ? -3.166 0.088 7.215 1.00 95.19 169 PHE A N 1
ATOM 1318 C CA . PHE A 1 169 ? -3.709 0.765 8.389 1.00 95.19 169 PHE A CA 1
ATOM 1319 C C . PHE A 1 169 ? -5.012 0.114 8.819 1.00 95.19 169 PHE A C 1
ATOM 1321 O O . PHE A 1 169 ? -5.861 -0.182 7.981 1.00 95.19 169 PHE A O 1
ATOM 1328 N N . SER A 1 170 ? -5.182 -0.069 10.123 1.00 94.69 170 SER A N 1
ATOM 1329 C CA . SER A 1 170 ? -6.454 -0.489 10.698 1.00 94.69 170 SER A CA 1
ATOM 1330 C C . SER A 1 170 ? -7.398 0.704 10.781 1.00 94.69 170 SER A C 1
ATOM 1332 O O . SER A 1 170 ? -7.036 1.753 11.307 1.00 94.69 170 SER A O 1
ATOM 1334 N N . ARG A 1 171 ? -8.628 0.522 10.310 1.00 92.50 171 ARG A N 1
ATOM 1335 C CA . ARG A 1 171 ? -9.731 1.485 10.430 1.00 92.50 171 ARG A CA 1
ATOM 1336 C C . ARG A 1 171 ? -10.364 1.486 11.819 1.00 92.50 171 ARG A C 1
ATOM 1338 O O . ARG A 1 171 ? -11.124 2.394 12.123 1.00 92.50 171 ARG A O 1
ATOM 1345 N N . VAL A 1 172 ? -10.097 0.457 12.629 1.00 92.75 172 VAL A N 1
ATOM 1346 C CA . VAL A 1 172 ? -10.646 0.332 13.988 1.00 92.75 172 VAL 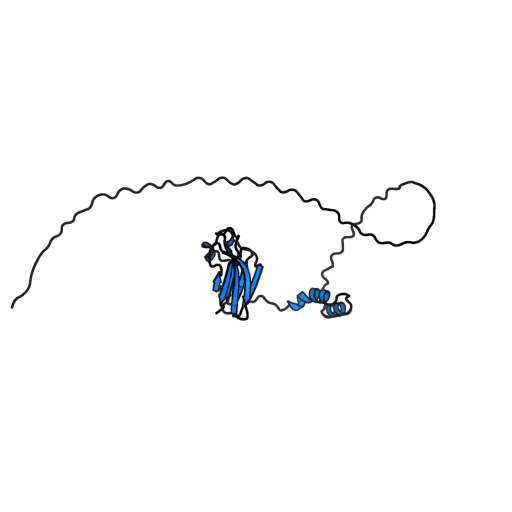A CA 1
ATOM 1347 C C . VAL A 1 172 ? -9.725 1.002 14.997 1.00 92.75 172 VAL A C 1
ATOM 1349 O O . VAL A 1 172 ? -10.178 1.778 15.829 1.00 92.75 172 VAL A O 1
ATOM 1352 N N . THR A 1 173 ? -8.426 0.706 14.932 1.00 93.25 173 THR A N 1
ATOM 1353 C CA . THR A 1 173 ? -7.448 1.244 15.891 1.00 93.25 173 THR A CA 1
ATOM 1354 C C . THR A 1 173 ? -6.791 2.532 15.410 1.00 93.25 173 THR A C 1
ATOM 1356 O O . THR A 1 173 ? -6.057 3.152 16.175 1.00 93.25 173 THR A O 1
ATOM 1359 N N . ASN A 1 174 ? -7.019 2.920 14.151 1.00 91.50 174 ASN A N 1
ATOM 1360 C CA . ASN A 1 174 ? -6.369 4.041 13.471 1.00 91.50 174 ASN A CA 1
ATOM 1361 C C . ASN A 1 174 ? -4.833 3.987 13.514 1.00 91.50 174 ASN A C 1
ATOM 1363 O O . ASN A 1 174 ? -4.148 5.003 13.423 1.00 91.50 174 ASN A O 1
ATOM 1367 N N . GLN A 1 175 ? -4.275 2.783 13.633 1.00 91.56 175 GLN A N 1
ATOM 1368 C CA . GLN A 1 175 ? -2.837 2.557 13.661 1.00 91.56 175 GLN A CA 1
ATOM 1369 C C . GLN A 1 175 ? -2.376 1.838 12.400 1.00 91.56 175 GLN A C 1
ATOM 1371 O O . GLN A 1 175 ? -3.091 1.018 11.813 1.00 91.56 175 GLN A O 1
ATOM 1376 N N . ARG A 1 176 ? -1.143 2.135 11.990 1.00 91.56 176 ARG A N 1
ATOM 1377 C CA . ARG A 1 176 ? -0.467 1.379 10.942 1.00 91.56 176 ARG A CA 1
ATOM 1378 C C . ARG A 1 176 ? -0.195 -0.033 11.446 1.00 91.56 176 ARG A C 1
ATOM 1380 O O . ARG A 1 176 ? 0.427 -0.209 12.486 1.00 91.56 176 ARG A O 1
ATOM 1387 N N . ILE A 1 177 ? -0.641 -1.013 10.676 1.00 92.25 177 ILE A N 1
ATOM 1388 C CA . ILE A 1 177 ? -0.437 -2.433 10.947 1.00 92.25 177 ILE A CA 1
ATOM 1389 C C . ILE A 1 177 ? 0.986 -2.817 10.543 1.00 92.25 177 ILE A C 1
ATOM 1391 O O . ILE A 1 177 ? 1.735 -3.359 11.347 1.00 92.25 177 ILE A O 1
ATOM 1395 N N . CYS A 1 178 ? 1.368 -2.527 9.298 1.00 91.06 178 CYS A N 1
ATOM 1396 C CA . CYS A 1 178 ? 2.684 -2.877 8.771 1.00 91.06 178 CYS A CA 1
ATOM 1397 C C . CYS A 1 178 ? 2.991 -2.163 7.449 1.00 91.06 178 CYS A C 1
ATOM 1399 O O . CYS A 1 178 ? 2.115 -1.567 6.814 1.00 91.06 178 CYS A O 1
ATOM 1401 N N . PHE A 1 179 ? 4.247 -2.283 7.017 1.00 91.56 179 PHE A N 1
ATOM 1402 C CA . PHE A 1 179 ? 4.633 -2.122 5.619 1.00 91.56 179 PHE A CA 1
ATOM 1403 C C . PHE A 1 179 ? 4.534 -3.465 4.893 1.00 91.56 179 PHE A C 1
ATOM 1405 O O . PHE A 1 179 ? 4.924 -4.499 5.430 1.00 91.56 179 PHE A O 1
ATOM 1412 N N . LEU A 1 180 ? 4.025 -3.453 3.662 1.00 91.94 180 LEU A N 1
ATOM 1413 C CA . LEU A 1 180 ? 3.853 -4.667 2.860 1.00 91.94 180 LEU A CA 1
ATOM 1414 C C . LEU A 1 180 ? 5.123 -5.059 2.099 1.00 91.94 180 LEU A C 1
ATOM 1416 O O . LEU A 1 180 ? 5.206 -6.177 1.595 1.00 91.94 180 LEU A O 1
ATOM 1420 N N . ASN A 1 181 ? 6.095 -4.159 1.974 1.00 92.31 181 ASN A N 1
ATOM 1421 C CA . ASN A 1 181 ? 7.365 -4.442 1.313 1.00 92.31 181 ASN A CA 1
ATOM 1422 C C . ASN A 1 181 ? 8.110 -5.532 2.106 1.00 92.31 181 ASN A C 1
ATOM 1424 O O . ASN A 1 181 ? 8.512 -5.314 3.244 1.00 92.31 181 ASN A O 1
ATOM 1428 N N . GLY A 1 182 ? 8.271 -6.714 1.509 1.00 86.44 182 GLY A N 1
ATOM 1429 C CA . GLY A 1 182 ? 8.952 -7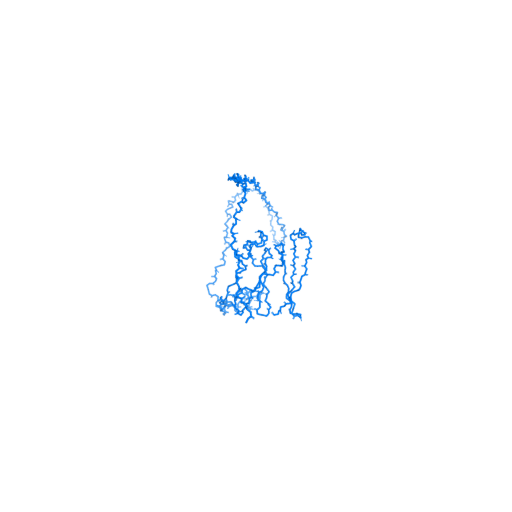.858 2.120 1.00 86.44 182 GLY A CA 1
ATOM 1430 C C . GLY A 1 182 ? 10.471 -7.794 1.980 1.00 86.44 182 GLY A C 1
ATOM 1431 O O . GLY A 1 182 ? 11.190 -8.487 2.695 1.00 86.44 182 GLY A O 1
ATOM 1432 N N . SER A 1 183 ? 10.981 -6.969 1.068 1.00 88.44 183 SER A N 1
ATOM 1433 C CA . SER A 1 183 ? 12.414 -6.717 0.913 1.00 88.44 183 SER A CA 1
ATOM 1434 C C . SER A 1 183 ? 12.684 -5.218 0.792 1.00 88.44 183 SER A C 1
ATOM 1436 O O . SER A 1 183 ? 11.837 -4.479 0.283 1.00 88.44 183 SER A O 1
ATOM 1438 N N . PRO A 1 184 ? 13.852 -4.737 1.248 1.00 87.81 184 PRO A N 1
ATOM 1439 C CA . PRO A 1 184 ? 14.161 -3.308 1.254 1.00 87.81 184 PRO A CA 1
ATOM 1440 C C . PRO A 1 184 ? 14.328 -2.709 -0.148 1.00 87.81 184 PRO A C 1
ATOM 1442 O O . PRO A 1 184 ? 14.258 -1.489 -0.302 1.00 87.81 184 PRO A O 1
ATOM 1445 N N . ASP A 1 185 ? 14.554 -3.558 -1.151 1.00 89.88 185 ASP A N 1
ATOM 1446 C CA . ASP A 1 185 ? 14.646 -3.234 -2.571 1.00 89.88 185 ASP A CA 1
ATOM 1447 C C . ASP A 1 185 ? 13.360 -3.535 -3.357 1.00 89.88 185 ASP A C 1
ATOM 1449 O O . ASP A 1 185 ? 13.327 -3.326 -4.573 1.00 89.88 185 ASP A O 1
ATOM 1453 N N . GLU A 1 186 ? 12.307 -4.008 -2.684 1.00 93.00 186 GLU A N 1
ATOM 1454 C CA . GLU A 1 186 ? 11.010 -4.274 -3.296 1.00 93.00 186 GLU A CA 1
ATOM 1455 C C . GLU A 1 186 ? 10.263 -2.962 -3.560 1.00 93.00 186 GLU A C 1
ATOM 1457 O O . GLU A 1 186 ? 10.048 -2.149 -2.659 1.00 93.00 186 GLU A O 1
ATOM 1462 N N . VAL A 1 187 ? 9.811 -2.783 -4.800 1.00 94.06 187 VAL A N 1
ATOM 1463 C CA . VAL A 1 187 ? 9.025 -1.635 -5.256 1.00 94.06 187 VAL A CA 1
ATOM 1464 C C . VAL A 1 187 ? 7.677 -2.140 -5.752 1.00 94.06 187 VAL A C 1
ATOM 1466 O O . VAL A 1 187 ? 7.582 -2.721 -6.836 1.00 94.06 187 VAL A O 1
ATOM 1469 N N . ILE A 1 188 ? 6.620 -1.904 -4.977 1.00 95.81 188 ILE A N 1
ATOM 1470 C CA . ILE A 1 188 ? 5.257 -2.278 -5.362 1.00 95.81 188 ILE A CA 1
ATOM 1471 C C . ILE A 1 188 ? 4.745 -1.286 -6.413 1.00 95.81 188 ILE A C 1
ATOM 1473 O O . ILE A 1 188 ? 4.934 -0.078 -6.298 1.00 95.81 188 ILE A O 1
ATOM 1477 N N . ARG A 1 189 ? 4.126 -1.801 -7.476 1.00 95.88 189 ARG A N 1
ATOM 1478 C CA . ARG A 1 189 ? 3.600 -1.011 -8.599 1.00 95.88 189 ARG A CA 1
ATOM 1479 C C . ARG A 1 189 ? 2.082 -0.991 -8.656 1.00 95.88 189 ARG A C 1
ATOM 1481 O O . ARG A 1 189 ? 1.539 -0.052 -9.227 1.00 95.88 189 ARG A O 1
ATOM 1488 N N . SER A 1 190 ? 1.425 -2.012 -8.109 1.00 96.00 190 SER A N 1
ATOM 1489 C CA . SER A 1 190 ? -0.034 -2.066 -8.040 1.00 96.00 190 SER A CA 1
ATOM 1490 C C . SER A 1 190 ? -0.527 -3.044 -6.972 1.00 96.00 190 SER A C 1
ATOM 1492 O O . SER A 1 190 ? 0.171 -4.007 -6.624 1.00 96.00 190 SER A O 1
ATOM 1494 N N . LEU A 1 191 ? -1.733 -2.785 -6.470 1.00 96.31 191 LEU A N 1
ATOM 1495 C CA . LEU A 1 191 ? -2.453 -3.569 -5.474 1.00 96.31 191 LEU A CA 1
ATOM 1496 C C . LEU A 1 191 ? -3.826 -3.992 -6.009 1.00 96.31 191 LEU A C 1
ATOM 1498 O O . LEU A 1 191 ? -4.611 -3.164 -6.451 1.00 96.31 191 LEU A O 1
ATOM 1502 N N . PHE A 1 192 ? -4.182 -5.268 -5.874 1.00 95.94 192 PHE A N 1
ATOM 1503 C CA . PHE A 1 192 ? -5.513 -5.755 -6.241 1.00 95.94 192 PHE A CA 1
ATOM 1504 C C . PHE A 1 192 ? -6.141 -6.524 -5.093 1.00 95.94 192 PHE A C 1
ATOM 1506 O O . PHE A 1 192 ? -5.584 -7.508 -4.616 1.00 95.94 192 PHE A O 1
ATOM 1513 N N . TYR A 1 193 ? -7.335 -6.118 -4.671 1.00 96.06 193 TYR A N 1
ATOM 1514 C CA . TYR A 1 193 ? -8.100 -6.889 -3.701 1.00 96.06 193 TYR A CA 1
ATOM 1515 C C . TYR A 1 193 ? -8.977 -7.931 -4.401 1.00 96.06 193 TYR A C 1
ATOM 1517 O O . TYR A 1 193 ? -9.918 -7.595 -5.124 1.00 96.06 193 TYR A O 1
ATOM 1525 N N . ASN A 1 194 ? -8.675 -9.207 -4.167 1.00 94.94 194 ASN A N 1
ATOM 1526 C CA . ASN A 1 194 ? -9.501 -10.324 -4.594 1.00 94.94 194 ASN A CA 1
ATOM 1527 C C . ASN A 1 194 ? -10.568 -10.618 -3.534 1.00 94.94 194 ASN A C 1
ATOM 1529 O O . ASN A 1 194 ? -10.290 -11.244 -2.511 1.00 94.94 194 ASN A O 1
ATOM 1533 N N . LYS A 1 195 ? -11.803 -10.213 -3.833 1.00 92.56 195 LYS A N 1
ATOM 1534 C CA . LYS A 1 195 ? -12.971 -10.402 -2.963 1.00 92.56 195 LYS A CA 1
ATOM 1535 C C . LYS A 1 195 ? -13.356 -11.868 -2.757 1.00 92.56 195 LYS A C 1
ATOM 1537 O O . LYS A 1 195 ? -13.944 -12.186 -1.735 1.00 92.56 195 LYS A O 1
ATOM 1542 N N . ASN A 1 196 ? -13.042 -12.748 -3.709 1.00 93.56 196 ASN A N 1
ATOM 1543 C CA . ASN A 1 196 ? -13.472 -14.148 -3.646 1.00 93.56 196 ASN A CA 1
ATOM 1544 C C . ASN A 1 196 ? -12.674 -14.941 -2.608 1.00 93.56 196 ASN A C 1
ATOM 1546 O O . ASN A 1 196 ? -13.226 -15.794 -1.924 1.00 93.56 196 ASN A O 1
ATOM 1550 N N . ASN A 1 197 ? -11.377 -14.644 -2.498 1.00 92.62 197 ASN A N 1
ATOM 1551 C CA . ASN A 1 197 ? -10.450 -15.369 -1.624 1.00 92.62 197 ASN A CA 1
ATOM 1552 C C . ASN A 1 197 ? -9.984 -14.522 -0.435 1.00 92.62 197 ASN A C 1
ATOM 1554 O O . ASN A 1 197 ? -9.066 -14.926 0.275 1.00 92.62 197 ASN A O 1
ATOM 1558 N N . ASP A 1 198 ? -10.568 -13.334 -0.283 1.00 93.81 198 ASP A N 1
ATOM 1559 C CA . ASP A 1 198 ? -10.200 -12.324 0.702 1.00 93.81 198 ASP A CA 1
ATOM 1560 C C . ASP A 1 198 ? -8.687 -12.088 0.797 1.00 93.81 198 ASP A C 1
ATOM 1562 O O . ASP A 1 198 ? -8.039 -12.223 1.836 1.00 93.81 198 ASP A O 1
ATOM 1566 N N . SER A 1 199 ? -8.090 -11.818 -0.360 1.00 95.00 199 SER A N 1
ATOM 1567 C CA . SER A 1 199 ? -6.641 -11.750 -0.493 1.00 95.00 199 SER A CA 1
ATOM 1568 C C . SER A 1 199 ? -6.216 -10.518 -1.267 1.00 95.00 199 SER A C 1
ATOM 1570 O O . SER A 1 199 ? -6.805 -10.189 -2.298 1.00 95.00 199 SER A O 1
ATOM 1572 N N . LEU A 1 200 ? -5.144 -9.881 -0.821 1.00 95.69 200 LEU A N 1
ATOM 1573 C CA . LEU A 1 200 ? -4.477 -8.816 -1.545 1.00 95.69 200 LEU A CA 1
ATOM 1574 C C . LEU A 1 200 ? -3.412 -9.406 -2.469 1.00 95.69 200 LEU A C 1
ATOM 1576 O O . LEU A 1 200 ? -2.538 -10.155 -2.038 1.00 95.69 200 LEU A O 1
ATOM 1580 N N . ILE A 1 201 ? -3.470 -9.046 -3.741 1.00 96.06 201 ILE A N 1
ATOM 1581 C CA . ILE A 1 201 ? -2.459 -9.370 -4.738 1.00 96.06 201 ILE A CA 1
ATOM 1582 C C . ILE A 1 201 ? -1.581 -8.135 -4.907 1.00 96.06 201 ILE A C 1
ATOM 1584 O O . ILE A 1 201 ? -2.067 -7.061 -5.258 1.00 96.06 201 ILE A O 1
ATOM 1588 N N . THR A 1 202 ? -0.286 -8.287 -4.664 1.00 96.56 202 THR A N 1
ATOM 1589 C CA . THR A 1 202 ? 0.712 -7.231 -4.840 1.00 96.56 202 THR A CA 1
ATOM 1590 C C . THR A 1 202 ? 1.564 -7.542 -6.058 1.00 96.56 202 THR A C 1
ATOM 1592 O O . THR A 1 202 ? 2.115 -8.641 -6.160 1.00 96.56 202 THR A O 1
ATOM 1595 N N . VAL A 1 203 ? 1.699 -6.570 -6.959 1.00 96.88 203 VAL A N 1
ATOM 1596 C CA . VAL A 1 203 ? 2.609 -6.652 -8.106 1.00 96.88 203 VAL A CA 1
ATOM 1597 C C . VAL A 1 203 ? 3.806 -5.756 -7.829 1.00 96.88 203 VAL A C 1
ATOM 1599 O O . VAL A 1 203 ? 3.646 -4.544 -7.671 1.00 96.88 203 VAL A O 1
ATOM 1602 N N . SER A 1 204 ? 4.999 -6.337 -7.766 1.00 96.38 204 SER A N 1
ATOM 1603 C CA . SER A 1 204 ? 6.233 -5.633 -7.420 1.00 96.38 204 SER A CA 1
ATOM 1604 C C . SER A 1 204 ? 7.383 -5.953 -8.371 1.00 96.38 204 SER A C 1
ATOM 1606 O O . SER A 1 204 ? 7.330 -6.884 -9.173 1.00 96.38 204 SER A O 1
ATOM 1608 N N . VAL A 1 205 ? 8.417 -5.121 -8.308 1.00 95.56 205 VAL A N 1
ATOM 1609 C CA . VAL A 1 205 ? 9.712 -5.316 -8.967 1.00 95.56 205 VAL A CA 1
ATOM 1610 C C . VAL A 1 205 ? 10.815 -5.160 -7.926 1.00 95.56 205 VAL A C 1
ATOM 1612 O O . VAL A 1 205 ? 10.641 -4.425 -6.953 1.00 95.56 205 VAL A O 1
ATOM 1615 N N . TYR A 1 206 ? 11.953 -5.815 -8.134 1.00 93.31 206 TYR A N 1
ATOM 1616 C CA . TYR A 1 206 ? 13.064 -5.811 -7.181 1.00 93.31 206 TYR A CA 1
ATOM 1617 C C . TYR A 1 206 ? 14.272 -5.065 -7.744 1.00 93.31 206 TYR A C 1
ATOM 1619 O O . TYR A 1 206 ? 14.612 -5.207 -8.923 1.00 93.31 206 TYR A O 1
ATOM 1627 N N . GLY A 1 207 ? 14.934 -4.276 -6.896 1.00 89.94 207 GLY A N 1
ATOM 1628 C CA . GLY A 1 207 ? 16.172 -3.581 -7.258 1.00 89.94 207 GLY A CA 1
ATOM 1629 C C . GLY A 1 207 ? 17.319 -4.544 -7.566 1.00 89.94 207 GLY A C 1
ATOM 1630 O O . GLY A 1 207 ? 18.076 -4.307 -8.504 1.00 89.94 207 GLY A O 1
ATOM 1631 N N . SER A 1 208 ? 17.394 -5.667 -6.848 1.00 89.38 208 SER A N 1
ATOM 1632 C CA . SER A 1 208 ? 18.351 -6.757 -7.094 1.00 89.38 208 SER A CA 1
ATOM 1633 C C . SER A 1 208 ? 18.262 -7.363 -8.501 1.00 89.38 208 SER A C 1
ATOM 1635 O O . SER A 1 208 ? 19.268 -7.821 -9.036 1.00 89.38 208 SER A O 1
ATOM 1637 N N . GLU A 1 209 ? 17.091 -7.306 -9.139 1.00 91.25 209 GLU A N 1
ATOM 1638 C CA . GLU A 1 209 ? 16.852 -7.801 -10.503 1.00 91.25 209 GLU A CA 1
ATOM 1639 C C . GLU A 1 209 ? 16.853 -6.672 -11.548 1.00 91.25 209 GLU A C 1
ATOM 1641 O O . GLU A 1 209 ? 16.316 -6.829 -12.648 1.00 91.25 209 GLU A O 1
ATOM 1646 N N . ASN A 1 210 ? 17.409 -5.501 -11.212 1.00 91.44 210 ASN A N 1
ATOM 1647 C CA . ASN A 1 210 ? 17.389 -4.296 -12.050 1.00 91.44 210 ASN A CA 1
ATOM 1648 C C . ASN A 1 210 ? 15.973 -3.882 -12.492 1.00 91.44 210 ASN A C 1
ATOM 1650 O O . ASN A 1 210 ? 15.787 -3.338 -13.580 1.00 91.44 210 ASN A O 1
ATOM 1654 N N . PHE A 1 211 ? 14.963 -4.166 -11.665 1.00 90.38 211 PHE A N 1
ATOM 1655 C CA . PHE A 1 211 ? 13.549 -3.923 -11.959 1.00 90.38 211 PHE A CA 1
ATOM 1656 C C . PHE A 1 211 ? 13.042 -4.575 -13.260 1.00 90.38 211 PHE A C 1
ATOM 1658 O O . PHE A 1 211 ? 12.080 -4.088 -13.856 1.00 90.38 211 PHE A O 1
ATOM 1665 N N . SER A 1 212 ? 13.694 -5.647 -13.719 1.00 92.69 212 SER A N 1
ATOM 1666 C CA . SER A 1 212 ? 13.409 -6.277 -15.015 1.00 92.69 212 SER A CA 1
ATOM 1667 C C . SER A 1 212 ? 12.254 -7.279 -14.973 1.00 92.69 212 SER A C 1
ATOM 1669 O O . SER A 1 212 ? 11.525 -7.409 -15.957 1.00 92.69 212 SER A O 1
ATOM 1671 N N . ALA A 1 213 ? 12.056 -7.956 -13.840 1.00 93.12 213 ALA A N 1
ATOM 1672 C CA . ALA A 1 213 ? 11.013 -8.955 -13.665 1.00 93.12 213 ALA A CA 1
ATOM 1673 C C . ALA A 1 213 ? 9.918 -8.464 -12.712 1.00 93.12 213 ALA A C 1
ATOM 1675 O O . ALA A 1 213 ? 10.181 -7.890 -11.653 1.00 93.12 213 ALA A O 1
ATOM 1676 N N . LEU A 1 214 ? 8.669 -8.714 -13.108 1.00 95.31 214 LEU A N 1
ATOM 1677 C CA . LEU A 1 214 ? 7.502 -8.521 -12.258 1.00 95.31 214 LEU A CA 1
ATOM 1678 C C . LEU A 1 214 ? 7.309 -9.763 -11.395 1.00 95.31 214 LEU A C 1
ATOM 1680 O O . LEU A 1 214 ? 7.277 -10.883 -11.907 1.00 95.31 214 LEU A O 1
ATOM 1684 N N . ARG A 1 215 ? 7.119 -9.559 -10.095 1.00 95.25 215 ARG A N 1
ATOM 1685 C CA . ARG A 1 215 ? 6.718 -10.608 -9.164 1.00 95.25 215 ARG A CA 1
ATOM 1686 C C . ARG A 1 215 ? 5.327 -10.317 -8.631 1.00 95.25 215 ARG A C 1
ATOM 1688 O O . ARG A 1 215 ? 5.000 -9.187 -8.273 1.00 95.25 215 ARG A O 1
ATOM 1695 N N . CYS A 1 216 ? 4.518 -11.364 -8.572 1.00 95.62 216 CYS A N 1
ATOM 1696 C CA . CYS A 1 216 ? 3.183 -11.316 -8.001 1.00 95.62 216 CYS A CA 1
ATOM 1697 C C . CYS A 1 216 ? 3.180 -12.121 -6.705 1.00 95.62 216 CYS A C 1
ATOM 1699 O O . CYS A 1 216 ? 3.592 -13.282 -6.693 1.00 95.62 216 CYS A O 1
ATOM 1701 N N . ARG A 1 217 ? 2.683 -11.522 -5.625 1.00 95.00 217 ARG A N 1
ATOM 1702 C CA . ARG A 1 217 ? 2.466 -12.197 -4.341 1.00 95.00 217 ARG A CA 1
ATOM 1703 C C . ARG A 1 217 ? 1.012 -12.036 -3.937 1.00 95.00 217 ARG A C 1
ATOM 1705 O O . ARG A 1 217 ? 0.432 -10.974 -4.128 1.00 95.00 217 ARG A O 1
ATOM 1712 N N . THR A 1 218 ? 0.433 -13.095 -3.384 1.00 95.56 218 THR A N 1
ATOM 1713 C CA . THR A 1 218 ? -0.905 -13.055 -2.789 1.00 95.56 218 THR A CA 1
ATOM 1714 C C . THR A 1 218 ? -0.767 -13.168 -1.277 1.00 95.56 218 THR A C 1
ATOM 1716 O O . THR A 1 218 ? -0.169 -14.125 -0.791 1.00 95.56 218 THR A O 1
ATOM 1719 N N . THR A 1 219 ? -1.325 -12.210 -0.547 1.00 93.69 219 THR A N 1
ATOM 1720 C CA . THR A 1 219 ? -1.357 -12.173 0.918 1.00 93.69 219 THR A CA 1
ATOM 1721 C C . THR A 1 219 ? -2.813 -12.235 1.366 1.00 93.69 219 THR A C 1
ATOM 1723 O O . THR A 1 219 ? -3.626 -11.426 0.922 1.00 93.69 219 THR A O 1
ATOM 1726 N N . ARG A 1 220 ? -3.171 -13.202 2.216 1.00 93.12 220 ARG A N 1
ATOM 1727 C CA . ARG A 1 220 ? -4.524 -13.273 2.789 1.00 93.12 220 ARG A CA 1
ATOM 1728 C C . ARG A 1 220 ? -4.747 -12.132 3.775 1.00 93.12 220 ARG A C 1
ATOM 1730 O O . ARG A 1 220 ? -3.816 -11.730 4.467 1.00 93.12 220 ARG A O 1
ATOM 1737 N N . ILE A 1 221 ? -5.968 -11.614 3.796 1.00 90.25 221 ILE A N 1
ATOM 1738 C CA . ILE A 1 221 ? -6.402 -10.576 4.726 1.00 90.25 221 ILE A CA 1
ATOM 1739 C C . ILE A 1 221 ? -7.192 -11.298 5.817 1.00 90.25 221 ILE A C 1
ATOM 1741 O O . ILE A 1 221 ? -8.329 -11.708 5.588 1.00 90.25 221 ILE A O 1
ATOM 1745 N N . GLU A 1 222 ? -6.554 -11.538 6.961 1.00 75.75 222 GLU A N 1
ATOM 1746 C CA . GLU A 1 222 ? -7.158 -12.181 8.139 1.00 75.75 222 GLU A CA 1
ATOM 1747 C C . GLU A 1 222 ? -7.515 -11.141 9.198 1.00 75.75 222 GLU A C 1
ATOM 1749 O O . GLU A 1 222 ? -6.694 -10.227 9.439 1.00 75.75 222 GLU A O 1
#

Organism: Aegilops tauschii subsp. strangulata (NCBI:txid200361)

pLDDT: mean 70.38, std 22.84, range [28.66, 96.88]

InterPro domains:
  IPR057221 Repeat of unknown function DUF7899 [PF25463] (106-222)

Radius of gyration: 38.05 Å; chains: 1; bounding box: 86×95×128 Å